Protein AF-R1GHL0-F1 (afdb_monomer)

Sequence (216 aa):
MSAELSDTLNRLRLQDYLPALVENGFDSWDVVCDITEEDLAHLGFKLGHRRILQREIAASRGVLGADSNGPSPHTMTPPENHDSQSPASPRVEERTKRRYRRKPRPDINAPQKPKTAYVNFADNLRTDPAISSLSFVDIAREVGRRWQALPPEQKHTWECQAARDMQEYEAQMDEYKTTENYRRYQNYLKAFRQDQFQGTRSRSTPKSSWWSNFKV

Foldseek 3Di:
DDPVVCVVCVVLVNNVLQVLCVVVPNNDVVSLLVDDLVNCVVSVPDPVSSVSSPVVSVVVCVVVPDDDDDDDDDDDDDDDDDDDDDDDDDDPPDPPDPDDDDDDDDQPLQQDQDDALLVVQLVVVCVDPVLVPDDPVVSVVVSVVCLVVDPPVVSVVSRVVSVVSRVVNVVSNVVVCVDVSVVVVVVSVVVSVVCSVVVVVVVPPDPPDPPPDDDD

Nearest PDB structures (foldseek):
  3h8m-assembly2_B  TM=8.611E-01  e=4.066E-02  Homo sapiens
  7kjc-assembly1_A  TM=8.253E-01  e=6.155E-02  Homo sapiens
  7kja-assembly1_A  TM=8.221E-01  e=6.826E-02  Homo sapiens
  5zrx-assembly2_B  TM=9.072E-01  e=1.271E-01  Mus musculus
  2e8n-assembly1_A  TM=7.496E-01  e=5.549E-02  Homo sapiens

Structure (mmCIF, N/CA/C/O backbone):
data_AF-R1GHL0-F1
#
_entry.id   AF-R1GHL0-F1
#
loop_
_atom_site.group_PDB
_atom_site.id
_atom_site.type_symbol
_atom_site.label_atom_id
_atom_site.label_alt_id
_atom_site.label_comp_id
_atom_site.label_asym_id
_atom_site.label_entity_id
_atom_site.label_seq_id
_atom_site.pdbx_PDB_ins_code
_atom_site.Cartn_x
_atom_site.Cartn_y
_atom_site.Cartn_z
_atom_site.occupancy
_atom_site.B_iso_or_equiv
_atom_site.auth_seq_id
_atom_site.auth_comp_id
_atom_site.auth_asym_id
_atom_site.auth_atom_id
_atom_site.pdbx_PDB_model_num
ATOM 1 N N . MET A 1 1 ? 4.145 31.846 -41.975 1.00 58.22 1 MET A N 1
ATOM 2 C CA . MET A 1 1 ? 3.583 31.794 -40.604 1.00 58.22 1 MET A CA 1
ATOM 3 C C . MET A 1 1 ? 2.123 32.224 -40.624 1.00 58.22 1 MET A C 1
ATOM 5 O O . MET A 1 1 ? 1.843 33.405 -40.809 1.00 58.22 1 MET A O 1
ATOM 9 N N . SER A 1 2 ? 1.196 31.288 -40.432 1.00 72.81 2 SER A N 1
ATOM 10 C CA . SER A 1 2 ? -0.223 31.608 -40.218 1.00 72.81 2 SER A CA 1
ATOM 11 C C . SER A 1 2 ? -0.472 32.152 -38.802 1.00 72.81 2 SER A C 1
ATOM 13 O O . SER A 1 2 ? 0.116 31.662 -37.835 1.00 72.81 2 SER A O 1
ATOM 15 N N . ALA A 1 3 ? -1.364 33.139 -38.665 1.00 80.50 3 ALA A N 1
ATOM 16 C CA . ALA A 1 3 ? -1.828 33.598 -37.351 1.00 80.50 3 ALA A CA 1
ATOM 17 C C . ALA A 1 3 ? -2.571 32.473 -36.604 1.00 80.50 3 ALA A C 1
ATOM 19 O O . ALA A 1 3 ? -2.346 32.259 -35.415 1.00 80.50 3 ALA A O 1
ATOM 20 N N . GLU A 1 4 ? -3.356 31.683 -37.343 1.00 84.19 4 GLU A N 1
ATOM 21 C CA . GLU A 1 4 ? -4.115 30.541 -36.836 1.00 84.19 4 GLU A CA 1
ATOM 22 C C . GLU A 1 4 ? -3.245 29.522 -36.085 1.00 84.19 4 GLU A C 1
ATOM 24 O O . GLU A 1 4 ? -3.595 29.146 -34.970 1.00 84.19 4 GLU A O 1
ATOM 29 N N . LEU A 1 5 ? -2.085 29.125 -36.627 1.00 85.94 5 LEU A N 1
ATOM 30 C CA . LEU A 1 5 ? -1.170 28.195 -35.949 1.00 85.94 5 LEU A CA 1
ATOM 31 C C . LEU A 1 5 ? -0.629 28.760 -34.623 1.00 85.94 5 LEU A C 1
ATOM 33 O O . LEU A 1 5 ? -0.478 28.028 -33.643 1.00 85.94 5 LEU A O 1
ATOM 37 N N . SER A 1 6 ? -0.345 30.063 -34.571 1.00 87.56 6 SER A N 1
ATOM 38 C CA . SER A 1 6 ? 0.070 30.718 -33.327 1.00 87.56 6 SER A CA 1
ATOM 39 C C . SER A 1 6 ? -1.069 30.703 -32.302 1.00 87.56 6 SER A C 1
ATOM 41 O O . SER A 1 6 ? -0.862 30.349 -31.139 1.00 87.56 6 SER A O 1
ATOM 43 N N . ASP A 1 7 ? -2.293 31.012 -32.729 1.00 89.31 7 ASP A N 1
ATOM 44 C CA . ASP A 1 7 ? -3.471 31.057 -31.861 1.00 89.31 7 ASP A CA 1
ATOM 45 C C . ASP A 1 7 ? -3.898 29.665 -31.365 1.00 89.31 7 ASP A C 1
ATOM 47 O O . ASP A 1 7 ? -4.274 29.512 -30.195 1.00 89.31 7 ASP A O 1
ATOM 51 N N . THR A 1 8 ? -3.794 28.618 -32.196 1.00 88.00 8 THR A N 1
ATOM 52 C CA . THR A 1 8 ? -4.054 27.234 -31.769 1.00 88.00 8 THR A CA 1
ATOM 53 C C . THR A 1 8 ? -3.015 26.762 -30.753 1.00 88.00 8 THR A C 1
ATOM 55 O O . THR A 1 8 ? -3.391 26.262 -29.690 1.00 88.00 8 THR A O 1
ATOM 58 N N . LEU A 1 9 ? -1.719 26.988 -30.984 1.00 89.62 9 LEU A N 1
ATOM 59 C CA . LEU A 1 9 ? -0.676 26.609 -30.025 1.00 89.62 9 LEU A CA 1
ATOM 60 C C . LEU A 1 9 ? -0.773 27.407 -28.715 1.00 89.62 9 LEU A C 1
ATOM 62 O O . LEU A 1 9 ? -0.624 26.821 -27.641 1.00 89.62 9 LEU A O 1
ATOM 66 N N . ASN A 1 10 ? -1.110 28.701 -28.758 1.00 91.31 10 ASN A N 1
ATOM 67 C CA . ASN A 1 10 ? -1.360 29.512 -27.558 1.00 91.31 10 ASN A CA 1
ATOM 68 C C . ASN A 1 10 ? -2.575 29.018 -26.750 1.00 91.31 10 ASN A C 1
ATOM 70 O O . ASN A 1 10 ? -2.518 28.955 -25.512 1.00 91.31 10 ASN A O 1
ATOM 74 N N . ARG A 1 11 ? -3.660 28.611 -27.429 1.00 91.19 11 ARG A N 1
ATOM 75 C CA . ARG A 1 11 ? -4.839 27.969 -26.815 1.00 91.19 11 ARG A CA 1
ATOM 76 C C . ARG A 1 11 ? -4.471 26.652 -26.128 1.00 91.19 11 ARG A C 1
ATOM 78 O O . ARG A 1 11 ? -4.931 26.396 -25.016 1.00 91.19 11 ARG A O 1
ATOM 85 N N . LEU A 1 12 ? -3.604 25.853 -26.750 1.00 90.25 12 LEU A N 1
ATOM 86 C CA . LEU A 1 12 ? -3.127 24.569 -26.222 1.00 90.25 12 LEU A CA 1
ATOM 87 C C . LEU A 1 12 ? -1.991 24.683 -25.188 1.00 90.25 12 LEU A C 1
ATOM 89 O O . LEU A 1 12 ? -1.639 23.668 -24.586 1.00 90.25 12 LEU A O 1
ATOM 93 N N . ARG A 1 13 ? -1.442 25.887 -24.956 1.00 91.94 13 ARG A N 1
ATOM 94 C CA . ARG A 1 13 ? -0.238 26.144 -24.132 1.00 91.94 13 ARG A CA 1
ATOM 95 C C . ARG A 1 13 ? 1.016 25.422 -24.648 1.00 91.94 13 ARG A C 1
ATOM 97 O O . ARG A 1 13 ? 1.790 24.868 -23.871 1.00 91.94 13 ARG A O 1
ATOM 104 N N . LEU A 1 14 ? 1.188 25.417 -25.969 1.00 91.88 14 LEU A N 1
ATOM 105 C CA . LEU A 1 14 ? 2.292 24.792 -26.707 1.00 91.88 14 LEU A CA 1
ATOM 106 C C . LEU A 1 14 ? 3.106 25.804 -27.537 1.00 91.88 14 LEU A C 1
ATOM 108 O O . LEU A 1 14 ? 3.862 25.402 -28.419 1.00 91.88 14 LEU A O 1
ATOM 112 N N . GLN A 1 15 ? 2.969 27.105 -27.263 1.00 91.25 15 GLN A N 1
ATOM 113 C CA . GLN A 1 15 ? 3.610 28.184 -28.027 1.00 91.25 15 GLN A CA 1
ATOM 114 C C . GLN A 1 15 ? 5.146 28.084 -28.088 1.00 91.25 15 GLN A C 1
ATOM 116 O O . GLN A 1 15 ? 5.742 28.473 -29.087 1.00 91.25 15 GLN A O 1
ATOM 121 N N . ASP A 1 16 ? 5.778 27.481 -27.078 1.00 90.94 16 ASP A N 1
ATOM 122 C CA . ASP A 1 16 ? 7.235 27.288 -27.010 1.00 90.94 16 ASP A CA 1
ATOM 123 C C . ASP A 1 16 ? 7.776 26.382 -28.140 1.00 90.94 16 ASP A C 1
ATOM 125 O O . ASP A 1 16 ? 8.971 26.395 -28.426 1.00 90.94 16 ASP A O 1
ATOM 129 N N . TYR A 1 17 ? 6.905 25.605 -28.800 1.00 91.19 17 TYR A N 1
ATOM 130 C CA . TYR A 1 17 ? 7.250 24.749 -29.941 1.00 91.19 17 TYR A CA 1
ATOM 131 C C . TYR A 1 17 ? 7.035 25.411 -31.311 1.00 91.19 17 TYR A C 1
ATOM 133 O O . TYR A 1 17 ? 7.422 24.829 -32.325 1.00 91.19 17 TYR A O 1
ATOM 141 N N . LEU A 1 18 ? 6.445 26.613 -31.370 1.00 88.56 18 LEU A N 1
ATOM 142 C CA . LEU A 1 18 ? 6.221 27.337 -32.627 1.00 88.56 18 LEU A CA 1
ATOM 143 C C . LEU A 1 18 ? 7.522 27.554 -33.435 1.00 88.56 18 LEU A C 1
ATOM 145 O O . LEU A 1 18 ? 7.481 27.313 -34.641 1.00 88.56 18 LEU A O 1
ATOM 149 N N . PRO A 1 19 ? 8.679 27.922 -32.835 1.00 88.81 19 PRO A N 1
ATOM 150 C CA . PRO A 1 19 ? 9.923 28.073 -33.593 1.00 88.81 19 PRO A CA 1
ATOM 151 C C . PRO A 1 19 ? 10.381 26.759 -34.236 1.00 88.81 19 PRO A C 1
ATOM 153 O O . PRO A 1 19 ? 10.690 26.742 -35.421 1.00 88.81 19 PRO A O 1
ATOM 156 N N . ALA A 1 20 ? 10.339 25.653 -33.484 1.00 89.81 20 ALA A N 1
ATOM 157 C CA . ALA A 1 20 ? 10.754 24.334 -33.964 1.00 89.81 20 ALA A CA 1
ATOM 158 C C . ALA A 1 20 ? 9.857 23.809 -35.098 1.00 89.81 20 ALA A C 1
ATOM 160 O O . ALA A 1 20 ? 10.350 23.172 -36.027 1.00 89.81 20 ALA A O 1
ATOM 161 N N . LEU A 1 21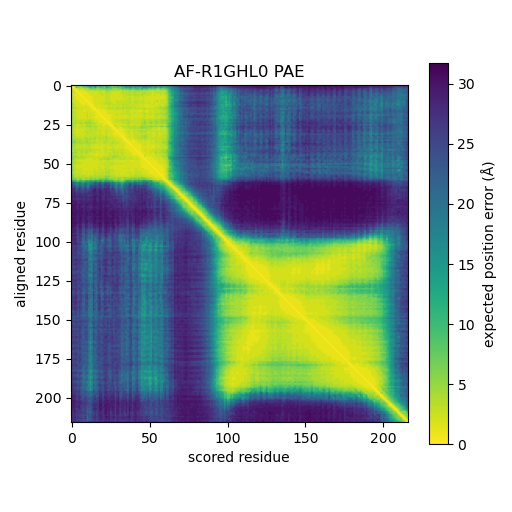 ? 8.550 24.097 -35.051 1.00 88.56 21 LEU A N 1
ATOM 162 C CA . LEU A 1 21 ? 7.626 23.786 -36.144 1.00 88.56 21 LEU A CA 1
ATOM 163 C C . LEU A 1 21 ? 7.970 24.583 -37.410 1.00 88.56 21 LEU A C 1
ATOM 165 O O . LEU A 1 21 ? 8.165 23.985 -38.465 1.00 88.56 21 LEU A O 1
ATOM 169 N N . VAL A 1 22 ? 8.113 25.910 -37.307 1.00 88.62 22 VAL A N 1
ATOM 170 C CA . VAL A 1 22 ? 8.392 26.768 -38.473 1.00 88.62 22 VAL A CA 1
ATOM 171 C C . VAL A 1 22 ? 9.766 26.476 -39.087 1.00 88.62 22 VAL A C 1
ATOM 173 O O . VAL A 1 22 ? 9.880 26.423 -40.308 1.00 88.62 22 VAL A O 1
ATOM 176 N N . GLU A 1 23 ? 10.794 26.233 -38.269 1.00 87.62 23 GLU A N 1
ATOM 177 C CA . GLU A 1 23 ? 12.145 25.868 -38.729 1.00 87.62 23 GLU A CA 1
ATOM 178 C C . GLU A 1 23 ? 12.159 24.553 -39.530 1.00 87.62 23 GLU A C 1
ATOM 180 O O . GLU A 1 23 ? 12.964 24.394 -40.443 1.00 87.62 23 GLU A O 1
ATOM 185 N N . ASN A 1 24 ? 11.216 23.647 -39.252 1.00 87.81 24 ASN A N 1
ATOM 186 C CA . ASN A 1 24 ? 11.042 22.380 -39.967 1.00 87.81 24 ASN A CA 1
ATOM 187 C C . ASN A 1 24 ? 9.927 22.435 -41.036 1.00 87.81 24 ASN A C 1
ATOM 189 O O . ASN A 1 24 ? 9.467 21.395 -41.499 1.00 87.81 24 ASN A O 1
ATOM 193 N N . GLY A 1 25 ? 9.488 23.633 -41.445 1.00 84.44 25 GLY A N 1
ATOM 194 C CA . GLY A 1 25 ? 8.531 23.833 -42.543 1.00 84.44 25 GLY A CA 1
ATOM 195 C C . GLY A 1 25 ? 7.046 23.728 -42.171 1.00 84.44 25 GLY A C 1
ATOM 196 O O . GLY A 1 25 ? 6.189 23.889 -43.036 1.00 84.44 25 GLY A O 1
ATOM 197 N N . PHE A 1 26 ? 6.712 23.520 -40.897 1.00 87.62 26 PHE A N 1
ATOM 198 C CA . PHE A 1 26 ? 5.335 23.455 -40.399 1.00 87.62 26 PHE A CA 1
ATOM 199 C C . PHE A 1 26 ? 4.833 24.853 -39.994 1.00 87.62 26 PHE A C 1
ATOM 201 O O . PHE A 1 26 ? 4.667 25.156 -38.813 1.00 87.62 26 PHE A O 1
ATOM 208 N N . ASP A 1 27 ? 4.635 25.744 -40.970 1.00 86.81 27 ASP A N 1
ATOM 209 C CA . ASP A 1 27 ? 4.346 27.169 -40.728 1.00 86.81 27 ASP A CA 1
ATOM 210 C C . ASP A 1 27 ? 2.850 27.565 -40.794 1.00 86.81 27 ASP A C 1
ATOM 212 O O . ASP A 1 27 ? 2.488 28.724 -40.532 1.00 86.81 27 ASP A O 1
ATOM 216 N N . SER A 1 28 ? 1.985 26.599 -41.108 1.00 89.19 28 SER A N 1
ATOM 217 C CA . SER A 1 28 ? 0.532 26.725 -41.278 1.00 89.19 28 SER A CA 1
ATOM 218 C C . SER A 1 28 ? -0.224 25.610 -40.545 1.00 89.19 28 SER A C 1
ATOM 220 O O . SER A 1 28 ? 0.311 24.523 -40.318 1.00 89.19 28 SER A O 1
ATOM 222 N N . TRP A 1 29 ? -1.468 25.884 -40.133 1.00 86.75 29 TRP A N 1
ATOM 223 C CA . TRP A 1 29 ? -2.275 24.921 -39.373 1.00 86.75 29 TRP A CA 1
ATOM 224 C C . TRP A 1 29 ? -2.661 23.685 -40.201 1.00 86.75 29 TRP A C 1
ATOM 226 O O . TRP A 1 29 ? -2.636 22.578 -39.665 1.00 86.75 29 TRP A O 1
ATOM 236 N N . ASP A 1 30 ? -2.917 23.842 -41.503 1.00 84.88 30 ASP A N 1
ATOM 237 C CA . ASP A 1 30 ? -3.197 22.729 -42.421 1.00 84.88 30 ASP A CA 1
ATOM 238 C C . ASP A 1 30 ? -2.026 21.737 -42.495 1.00 84.88 30 ASP A C 1
ATOM 240 O O . ASP A 1 30 ? -2.203 20.545 -42.253 1.00 84.88 30 ASP A O 1
ATOM 244 N N . VAL A 1 31 ? -0.799 22.231 -42.707 1.00 86.38 31 VAL A N 1
ATOM 245 C CA . VAL A 1 31 ? 0.414 21.390 -42.752 1.00 86.38 31 VAL A CA 1
ATOM 246 C C . VAL A 1 31 ? 0.700 20.749 -41.385 1.00 86.38 31 VAL A C 1
ATOM 248 O O . VAL A 1 31 ? 1.140 19.603 -41.308 1.00 86.38 31 VAL A O 1
ATOM 251 N N . VAL A 1 32 ? 0.384 21.440 -40.283 1.00 87.12 32 VAL A N 1
ATOM 252 C CA . VAL A 1 32 ? 0.445 20.868 -38.925 1.00 87.12 32 VAL A CA 1
ATOM 253 C C . VAL A 1 32 ? -0.631 19.808 -38.681 1.00 87.12 32 VAL A C 1
ATOM 255 O O . VAL A 1 32 ? -0.413 18.930 -37.852 1.00 87.12 32 VAL A O 1
ATOM 258 N N . CYS A 1 33 ? -1.762 19.806 -39.390 1.00 87.81 33 CYS A N 1
ATOM 259 C CA . CYS A 1 33 ? -2.726 18.711 -39.274 1.00 87.81 33 CYS A CA 1
ATOM 260 C C . CYS A 1 33 ? -2.169 17.399 -39.847 1.00 87.81 33 CYS A C 1
ATOM 262 O O . CYS A 1 33 ? -2.449 16.328 -39.299 1.00 87.81 33 CYS A O 1
ATOM 264 N N . ASP A 1 34 ? -1.356 17.469 -40.900 1.00 86.56 34 ASP A N 1
ATOM 265 C CA . ASP A 1 34 ? -0.780 16.303 -41.580 1.00 86.56 34 ASP A CA 1
ATO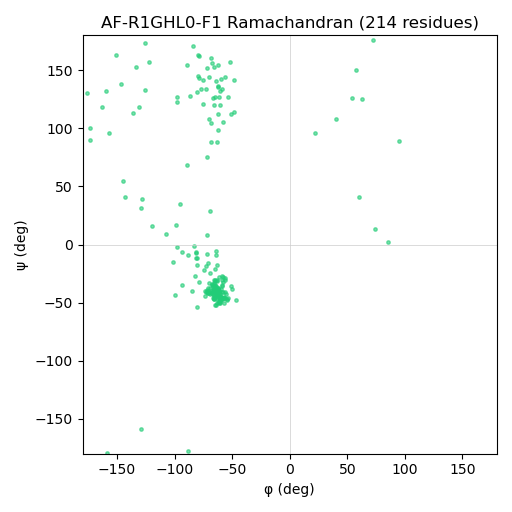M 266 C C . ASP A 1 34 ? 0.467 15.717 -40.890 1.00 86.56 34 ASP A C 1
ATOM 268 O O . ASP A 1 34 ? 0.896 14.617 -41.239 1.00 86.56 34 ASP A O 1
ATOM 272 N N . ILE A 1 35 ? 0.992 16.376 -39.850 1.00 87.94 35 ILE A N 1
ATOM 273 C CA . ILE A 1 35 ? 2.151 15.900 -39.082 1.00 87.94 35 ILE A CA 1
ATOM 274 C C . ILE A 1 35 ? 1.881 14.559 -38.368 1.00 87.94 35 ILE A C 1
ATOM 276 O O . ILE A 1 35 ? 0.840 14.360 -37.728 1.00 87.94 35 ILE A O 1
ATOM 280 N N . THR A 1 36 ? 2.837 13.627 -38.416 1.00 87.75 36 THR A N 1
ATOM 281 C CA . THR A 1 36 ? 2.700 12.332 -37.732 1.00 87.75 36 THR A CA 1
ATOM 282 C C . THR A 1 36 ? 3.116 12.405 -36.253 1.00 87.75 36 THR A C 1
ATOM 284 O O . THR A 1 36 ? 3.677 13.392 -35.768 1.00 87.75 36 THR A O 1
ATOM 287 N N . GLU A 1 37 ? 2.852 11.341 -35.477 1.00 86.62 37 GLU A N 1
ATOM 288 C CA . GLU A 1 37 ? 3.384 11.257 -34.104 1.00 86.62 37 GLU A CA 1
ATOM 289 C C . GLU A 1 37 ? 4.915 11.177 -34.067 1.00 86.62 37 GLU A C 1
ATOM 291 O O . GLU A 1 37 ? 5.529 11.624 -33.094 1.00 86.62 37 GLU A O 1
ATOM 296 N N . GLU A 1 38 ? 5.502 10.583 -35.103 1.00 85.50 38 GLU A N 1
ATOM 297 C CA . GLU A 1 38 ? 6.934 10.360 -35.236 1.00 85.50 38 GLU A CA 1
ATOM 298 C C . GLU A 1 38 ? 7.659 11.671 -35.550 1.00 85.50 38 GLU A C 1
ATOM 300 O O . GLU A 1 38 ? 8.617 12.008 -34.858 1.00 85.50 38 GLU A O 1
ATOM 305 N N . ASP A 1 39 ? 7.133 12.484 -36.466 1.00 89.44 39 ASP A N 1
ATOM 306 C CA . ASP A 1 39 ? 7.664 13.825 -36.750 1.00 89.44 39 ASP A CA 1
ATOM 307 C C . ASP A 1 39 ? 7.628 14.705 -35.494 1.00 89.44 39 ASP A C 1
ATOM 309 O O . ASP A 1 39 ? 8.642 15.265 -35.085 1.00 89.44 39 ASP A O 1
ATOM 313 N N . LEU A 1 40 ? 6.494 14.742 -34.780 1.00 90.69 40 LEU A N 1
ATOM 314 C CA . LEU A 1 40 ? 6.396 15.453 -33.500 1.00 90.69 40 LEU A CA 1
ATOM 315 C C . LEU A 1 40 ? 7.391 14.925 -32.448 1.00 90.69 40 LEU A C 1
ATOM 317 O O . LEU A 1 40 ? 7.818 15.679 -31.571 1.00 90.69 40 LEU A O 1
ATOM 321 N N . ALA A 1 41 ? 7.752 13.639 -32.485 1.00 89.69 41 ALA A N 1
ATOM 322 C CA . ALA A 1 41 ? 8.776 13.087 -31.603 1.00 89.69 41 ALA A CA 1
ATOM 323 C C . ALA A 1 41 ? 10.185 13.566 -31.991 1.00 89.69 41 ALA A C 1
ATOM 325 O O . ALA A 1 41 ? 10.943 13.940 -31.094 1.00 89.69 41 ALA A O 1
ATOM 326 N N . HIS A 1 42 ? 10.499 13.623 -33.289 1.00 89.69 42 HIS A N 1
ATOM 327 C CA . HIS A 1 42 ? 11.749 14.175 -33.818 1.00 89.69 42 HIS A CA 1
ATOM 328 C C . HIS A 1 42 ? 11.893 15.679 -33.530 1.00 89.69 42 HIS A C 1
ATOM 330 O O . HIS A 1 42 ? 12.962 16.117 -33.114 1.00 89.69 42 HIS A O 1
ATOM 336 N N . LEU A 1 43 ? 10.798 16.446 -33.590 1.00 88.50 43 LEU A N 1
ATOM 337 C CA . LEU A 1 43 ? 10.730 17.857 -33.167 1.00 88.50 43 LEU A CA 1
ATOM 338 C C . LEU A 1 43 ? 10.795 18.065 -31.635 1.00 88.50 43 LEU A C 1
ATOM 340 O O . LEU A 1 43 ? 10.558 19.164 -31.135 1.00 88.50 43 LEU A O 1
ATOM 344 N N . GLY A 1 44 ? 11.064 17.017 -30.848 1.00 89.12 44 GLY A N 1
ATOM 345 C CA . GLY A 1 44 ? 11.259 17.121 -29.399 1.00 89.12 44 GLY A CA 1
ATOM 346 C C . GLY A 1 44 ? 9.984 17.354 -28.576 1.00 89.12 44 GLY A C 1
ATOM 347 O O . GLY A 1 44 ? 10.069 17.674 -27.382 1.00 89.12 44 GLY A O 1
ATOM 348 N N . PHE A 1 45 ? 8.782 17.178 -29.142 1.00 92.38 45 PHE A N 1
ATOM 349 C CA . PHE A 1 45 ? 7.553 17.295 -28.356 1.00 92.38 45 PHE A CA 1
ATOM 350 C C . PHE A 1 45 ? 7.471 16.166 -27.327 1.00 92.38 45 PHE A C 1
ATOM 352 O O . PHE A 1 45 ? 7.470 14.974 -27.653 1.00 92.38 45 PHE A O 1
ATOM 359 N N . LYS A 1 46 ? 7.289 16.543 -26.058 1.00 92.50 46 LYS A N 1
ATOM 360 C CA . LYS A 1 46 ? 7.015 15.599 -24.966 1.00 92.50 46 LYS A CA 1
ATOM 361 C C . LYS A 1 46 ? 5.728 14.826 -25.263 1.00 92.50 46 LYS A C 1
ATOM 363 O O . LYS A 1 46 ? 4.751 15.412 -25.725 1.00 92.50 46 LYS A O 1
ATOM 368 N N . LEU A 1 47 ? 5.681 13.535 -24.924 1.00 88.12 47 LEU A N 1
ATOM 369 C CA . LEU A 1 47 ? 4.539 12.650 -25.218 1.00 88.12 47 LEU A CA 1
ATOM 370 C C . LEU A 1 47 ? 3.180 13.238 -24.785 1.00 88.12 47 LEU A C 1
ATOM 372 O O . LEU A 1 47 ? 2.197 13.119 -25.509 1.00 88.12 47 LEU A O 1
ATOM 376 N N . GLY A 1 48 ? 3.119 13.925 -23.638 1.00 89.12 48 GLY A N 1
ATOM 377 C CA . GLY A 1 48 ? 1.904 14.617 -23.191 1.00 89.12 48 GLY A CA 1
ATOM 378 C C . GLY A 1 48 ? 1.456 15.749 -24.126 1.00 89.12 48 GLY A C 1
ATOM 379 O O . GLY A 1 48 ? 0.266 15.872 -24.393 1.00 89.12 48 GLY A O 1
ATOM 380 N N . HIS A 1 49 ? 2.400 16.526 -24.662 1.00 92.88 49 HIS A N 1
ATOM 381 C CA . HIS A 1 49 ? 2.146 17.632 -25.589 1.00 92.88 49 HIS A CA 1
ATOM 382 C C . HIS A 1 49 ? 1.709 17.118 -26.966 1.00 92.88 49 HIS A C 1
ATOM 384 O O . HIS A 1 49 ? 0.715 17.606 -27.501 1.00 92.88 49 HIS A O 1
ATOM 390 N N . ARG A 1 50 ? 2.346 16.049 -27.474 1.00 92.31 50 ARG A N 1
ATOM 391 C CA . ARG A 1 50 ? 1.907 15.357 -28.704 1.00 92.31 50 ARG A CA 1
ATOM 392 C C . ARG A 1 50 ? 0.439 14.942 -28.618 1.00 92.31 50 ARG A C 1
ATOM 394 O O . ARG A 1 50 ? -0.340 15.238 -29.513 1.00 92.31 50 ARG A O 1
ATOM 401 N N . ARG A 1 51 ? 0.025 14.349 -27.492 1.00 91.25 51 ARG A N 1
ATOM 402 C CA . ARG A 1 51 ? -1.367 13.913 -27.252 1.00 91.25 51 ARG A CA 1
ATOM 403 C C . ARG A 1 51 ? -2.370 15.055 -27.038 1.00 91.25 51 ARG A C 1
ATOM 405 O O . ARG A 1 51 ? -3.573 14.797 -27.088 1.00 91.25 51 ARG A O 1
ATOM 412 N N . ILE A 1 52 ? -1.906 16.275 -26.761 1.00 90.94 52 ILE A N 1
ATOM 413 C CA . ILE A 1 52 ? -2.744 17.482 -26.723 1.00 90.94 52 ILE A CA 1
ATOM 414 C C . ILE A 1 52 ? -2.955 17.981 -28.156 1.00 90.94 52 ILE A C 1
ATOM 416 O O . ILE A 1 52 ? -4.099 18.070 -28.591 1.00 90.94 52 ILE A O 1
ATOM 420 N N . LEU A 1 53 ? -1.870 18.191 -28.909 1.00 89.81 53 LEU A N 1
ATOM 421 C CA . LEU A 1 53 ? -1.919 18.669 -30.294 1.00 89.81 53 LEU A CA 1
ATOM 422 C C . LEU A 1 53 ? -2.676 17.704 -31.223 1.00 89.81 53 LEU A C 1
ATOM 424 O O . LEU A 1 53 ? -3.597 18.120 -31.916 1.00 89.81 53 LEU A O 1
ATOM 428 N N . GLN A 1 54 ? -2.395 16.398 -31.149 1.00 89.50 54 GLN A N 1
ATOM 429 C CA . GLN A 1 54 ? -3.121 15.365 -31.905 1.00 89.50 54 GLN A CA 1
ATOM 430 C C . GLN A 1 54 ? -4.629 15.343 -31.618 1.00 89.50 54 GLN A C 1
ATOM 432 O O . GLN A 1 54 ? -5.413 14.994 -32.498 1.00 89.50 54 GLN A O 1
ATOM 437 N N . ARG A 1 55 ? -5.056 15.688 -30.393 1.00 86.75 55 ARG A N 1
ATOM 438 C CA . ARG A 1 55 ? -6.487 15.761 -30.066 1.00 86.75 55 ARG A CA 1
ATOM 439 C C . ARG A 1 55 ? -7.140 16.968 -30.728 1.00 86.75 55 ARG A C 1
ATOM 441 O O . ARG A 1 55 ? -8.264 16.834 -31.193 1.00 86.75 55 ARG A O 1
ATOM 448 N N . GLU A 1 56 ? -6.448 18.102 -30.765 1.00 89.19 56 GLU A N 1
ATOM 449 C CA . GLU A 1 56 ? -6.937 19.300 -31.449 1.00 89.19 56 GLU A CA 1
ATOM 450 C C . GLU A 1 56 ? -7.027 19.060 -32.963 1.00 89.19 56 GLU A C 1
ATOM 452 O O . GLU A 1 56 ? -8.083 19.276 -33.543 1.00 89.19 56 GLU A O 1
ATOM 457 N N . ILE A 1 57 ? -5.985 18.485 -33.576 1.00 88.12 57 ILE A N 1
ATOM 458 C CA . ILE A 1 57 ? -5.970 18.096 -34.998 1.00 88.12 57 ILE A CA 1
ATOM 459 C C . ILE A 1 57 ? -7.138 17.151 -35.328 1.00 88.12 57 ILE A C 1
ATOM 461 O O . ILE A 1 57 ? -7.850 17.352 -36.311 1.00 88.12 57 ILE A O 1
ATOM 465 N N . ALA A 1 58 ? -7.377 16.132 -34.495 1.00 84.62 58 ALA A N 1
ATOM 466 C CA . ALA A 1 58 ? -8.504 15.216 -34.675 1.00 84.62 58 ALA A CA 1
ATOM 467 C C . ALA A 1 58 ? -9.870 15.911 -34.505 1.00 84.62 58 ALA A C 1
ATOM 469 O O . ALA A 1 58 ? -10.817 15.570 -35.211 1.00 84.62 58 ALA A O 1
ATOM 470 N N . ALA A 1 59 ? -9.977 16.893 -33.604 1.00 83.94 59 ALA A N 1
ATOM 471 C CA . ALA A 1 59 ? -11.189 17.688 -33.427 1.00 83.94 59 ALA A CA 1
ATOM 472 C C . ALA A 1 59 ? -11.456 18.612 -34.629 1.00 83.94 59 ALA A C 1
ATOM 474 O O . ALA A 1 59 ? -12.596 18.687 -35.078 1.00 83.94 59 ALA A O 1
ATOM 475 N N . SER A 1 60 ? -10.422 19.249 -35.191 1.00 78.31 60 SER A N 1
ATOM 476 C CA . SER A 1 60 ? -10.522 20.073 -36.404 1.00 78.31 60 SER A CA 1
ATOM 477 C C . SER A 1 60 ? -10.899 19.243 -37.636 1.00 78.31 60 SER A C 1
ATOM 479 O O . SER A 1 60 ? -11.830 19.599 -38.355 1.00 78.31 60 SER A O 1
ATOM 481 N N . ARG A 1 61 ? -10.253 18.086 -37.845 1.00 78.19 61 ARG A N 1
ATOM 482 C CA . ARG A 1 61 ? -10.585 17.158 -38.945 1.00 78.19 61 ARG A CA 1
ATOM 483 C C . ARG A 1 61 ? -11.997 16.574 -38.835 1.00 78.19 61 ARG A C 1
ATOM 485 O O . ARG A 1 61 ? -12.642 16.345 -39.852 1.00 78.19 61 ARG A O 1
ATOM 492 N N . GLY A 1 62 ? -12.508 16.390 -37.616 1.00 59.16 62 GLY A N 1
ATOM 493 C CA . GLY A 1 62 ? -13.868 15.903 -37.358 1.00 59.16 62 GLY A CA 1
ATOM 494 C C . GLY A 1 62 ? -15.005 16.822 -37.832 1.00 59.16 62 GLY A C 1
ATOM 495 O O . GLY A 1 62 ? -16.163 16.424 -37.738 1.00 59.16 62 GLY A O 1
ATOM 496 N N . VAL A 1 63 ? -14.700 18.026 -38.333 1.00 52.34 63 VAL A N 1
ATOM 497 C CA . VAL A 1 63 ? -15.684 19.000 -38.843 1.00 52.34 63 VAL A CA 1
ATOM 498 C C . VAL A 1 63 ? -15.756 19.019 -40.383 1.00 52.34 63 VAL A C 1
ATOM 500 O O . VAL A 1 63 ? -16.738 19.509 -40.929 1.00 52.34 63 VAL A O 1
ATOM 503 N N . LEU A 1 64 ? -14.774 18.445 -41.094 1.00 43.84 64 LEU A N 1
ATOM 504 C CA . LEU A 1 64 ? -14.656 18.491 -42.566 1.00 43.84 64 LEU A CA 1
ATOM 505 C C . LEU A 1 64 ? -14.473 17.090 -43.191 1.00 43.84 64 LEU A C 1
ATOM 507 O O . LEU A 1 64 ? -13.667 16.898 -44.096 1.00 43.84 64 LEU A O 1
ATOM 511 N N . GLY A 1 65 ? -15.188 16.090 -42.663 1.00 41.00 65 GLY A N 1
ATOM 512 C CA . GLY A 1 65 ? -14.951 14.665 -42.942 1.00 41.00 65 GLY A CA 1
ATOM 513 C C . GLY A 1 65 ? -16.178 13.853 -43.367 1.00 41.00 65 GLY A C 1
ATOM 514 O O . GLY A 1 65 ? -16.252 12.669 -43.043 1.00 41.00 65 GLY A O 1
ATOM 515 N N . ALA A 1 66 ? -17.140 14.466 -44.058 1.00 42.75 66 ALA A N 1
ATOM 516 C CA . ALA A 1 66 ? -18.209 13.760 -44.762 1.00 42.75 66 ALA A CA 1
ATOM 517 C C . ALA A 1 66 ? -18.229 14.217 -46.230 1.00 42.75 66 ALA A C 1
ATOM 519 O O . ALA A 1 66 ? -18.181 15.416 -46.482 1.00 42.75 66 ALA A O 1
ATOM 520 N N . ASP A 1 67 ? -18.313 13.241 -47.140 1.00 39.31 67 ASP A N 1
ATOM 521 C CA . ASP A 1 67 ? -18.443 13.337 -48.609 1.00 39.31 67 ASP A CA 1
ATOM 522 C C . ASP A 1 67 ? -17.155 13.263 -49.457 1.00 39.31 67 ASP A C 1
ATOM 524 O O . ASP A 1 67 ? -16.580 14.257 -49.888 1.00 39.31 67 ASP A O 1
ATOM 528 N N . SER A 1 68 ? -16.775 12.035 -49.830 1.00 34.94 68 SER A N 1
ATOM 529 C CA . SER A 1 68 ? -16.302 11.711 -51.191 1.00 34.94 68 SER A CA 1
ATOM 530 C C . SER A 1 68 ? -16.427 10.202 -51.449 1.00 34.94 68 SER A C 1
ATOM 532 O O . SER A 1 68 ? -16.081 9.383 -50.600 1.00 34.94 68 SER A O 1
ATOM 534 N N . ASN A 1 69 ? -16.993 9.824 -52.599 1.00 36.12 69 ASN A N 1
ATOM 535 C CA . ASN A 1 69 ? -17.446 8.458 -52.884 1.00 36.12 69 ASN A CA 1
ATOM 536 C C . ASN A 1 69 ? -16.918 7.966 -54.248 1.00 36.12 69 ASN A C 1
ATOM 538 O O . ASN A 1 69 ? -17.300 8.518 -55.277 1.00 36.12 69 ASN A O 1
ATOM 542 N N . GLY A 1 70 ? -16.110 6.897 -54.252 1.00 36.50 70 GLY A N 1
ATOM 543 C CA . GLY A 1 70 ? -15.734 6.112 -55.446 1.00 36.50 70 GLY A CA 1
ATOM 544 C C . GLY A 1 70 ? -14.762 6.763 -56.456 1.00 36.50 70 GLY A C 1
ATOM 545 O O . GLY A 1 70 ? -14.405 7.928 -56.289 1.00 36.50 70 GLY A O 1
ATOM 546 N N . PRO A 1 71 ? -14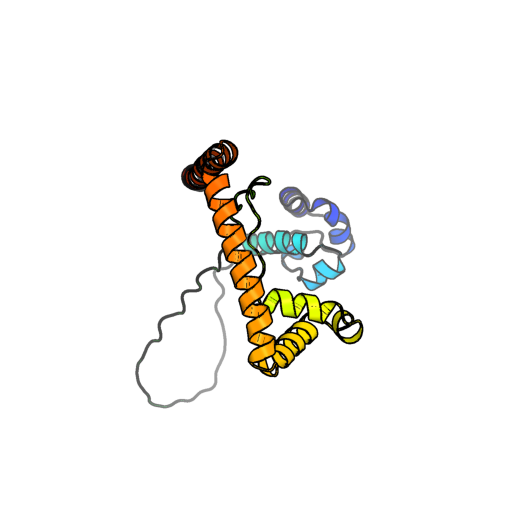.330 6.036 -57.517 1.00 40.06 71 PRO A N 1
ATOM 547 C CA . PRO A 1 71 ? -14.858 4.748 -57.989 1.00 40.06 71 PRO A CA 1
ATOM 548 C C . PRO A 1 71 ? -13.824 3.601 -58.129 1.00 40.06 71 PRO A C 1
ATOM 550 O O . PRO A 1 71 ? -12.615 3.778 -58.031 1.00 40.06 71 PRO A O 1
ATOM 553 N N . SER A 1 72 ? -14.337 2.406 -58.433 1.00 37.12 72 SER A N 1
ATOM 554 C CA . SER A 1 72 ? -13.595 1.187 -58.795 1.00 37.12 72 SER A CA 1
ATOM 555 C C . SER A 1 72 ? -14.060 0.698 -60.180 1.00 37.12 72 SER A C 1
ATOM 557 O O . SER A 1 72 ? -15.190 1.022 -60.553 1.00 37.12 72 SER A O 1
ATOM 559 N N . PRO A 1 73 ? -13.264 -0.091 -60.933 1.00 44.84 73 PRO A N 1
ATOM 560 C CA . PRO A 1 73 ? -13.871 -1.013 -61.901 1.00 44.84 73 PRO A CA 1
ATOM 561 C C . PRO A 1 73 ? -13.272 -2.443 -61.945 1.00 44.84 73 PRO A C 1
ATOM 563 O O . PRO A 1 73 ? -12.174 -2.665 -62.440 1.00 4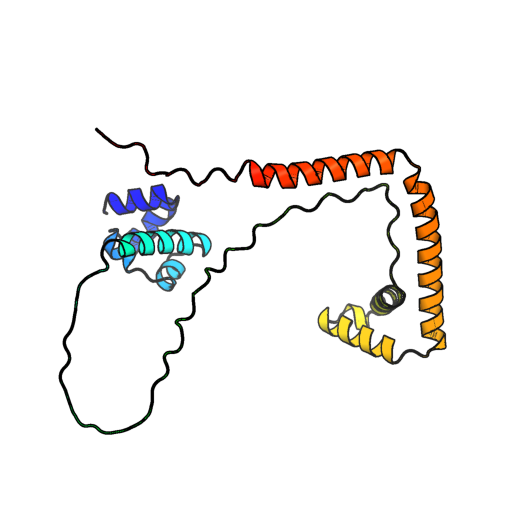4.84 73 PRO A O 1
ATOM 566 N N . HIS A 1 74 ? -14.115 -3.399 -61.532 1.00 31.59 74 HIS 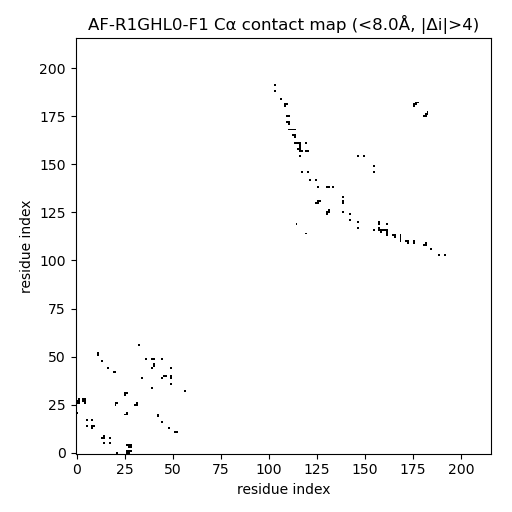A N 1
ATOM 567 C CA . HIS A 1 74 ? -14.449 -4.689 -62.181 1.00 31.59 74 HIS A CA 1
ATOM 568 C C . HIS A 1 74 ? -13.423 -5.820 -62.433 1.00 31.59 74 HIS A C 1
ATOM 570 O O . HIS A 1 74 ? -12.497 -5.685 -63.225 1.00 31.59 74 HIS A O 1
ATOM 576 N N . THR A 1 75 ? -13.768 -7.022 -61.928 1.00 27.75 75 THR A N 1
ATOM 577 C CA . THR A 1 75 ? -14.042 -8.303 -62.659 1.00 27.75 75 THR A CA 1
ATOM 578 C C . THR A 1 75 ? -14.552 -9.328 -61.608 1.00 27.75 75 THR A C 1
ATOM 580 O O . THR A 1 75 ? -13.812 -9.640 -60.687 1.00 27.75 75 THR A O 1
ATOM 583 N N . MET A 1 76 ? -15.865 -9.602 -61.465 1.00 33.12 76 MET A N 1
ATOM 584 C CA . MET A 1 76 ? -16.652 -10.720 -62.066 1.00 33.12 76 MET A CA 1
ATOM 585 C C . MET A 1 76 ? -16.045 -12.125 -61.784 1.00 33.12 76 MET A C 1
ATOM 587 O O . MET A 1 76 ? -14.873 -12.310 -62.072 1.00 33.12 76 MET A O 1
ATOM 591 N N . THR A 1 77 ? -16.713 -13.159 -61.233 1.00 31.42 77 THR A N 1
ATOM 592 C CA . THR A 1 77 ? -18.146 -13.576 -61.211 1.00 31.42 77 THR A CA 1
ATOM 593 C C . THR A 1 77 ? -18.562 -14.380 -59.937 1.00 31.42 77 THR A C 1
ATOM 595 O O . THR A 1 77 ? -17.688 -14.921 -59.265 1.00 31.42 77 THR A O 1
ATOM 598 N N . PRO A 1 78 ? -19.877 -14.521 -59.627 1.00 41.75 78 PRO A N 1
ATOM 599 C CA . PRO A 1 78 ? -20.461 -15.409 -58.584 1.00 41.75 78 PRO A CA 1
ATOM 600 C C . PRO A 1 78 ? -20.762 -16.838 -59.133 1.00 41.75 78 PRO A C 1
ATOM 602 O O . PRO A 1 78 ? -20.486 -17.038 -60.322 1.00 41.75 78 PRO A O 1
ATOM 605 N N . PRO A 1 79 ? -21.342 -17.820 -58.382 1.00 49.34 79 PRO A N 1
ATOM 606 C CA . PRO A 1 79 ? -22.043 -17.776 -57.072 1.00 49.34 79 PRO A CA 1
ATOM 607 C C . PRO A 1 79 ? -21.498 -18.829 -56.044 1.00 49.34 79 PRO A C 1
ATOM 609 O O . PRO A 1 79 ? -20.343 -19.211 -56.183 1.00 49.34 79 PRO A O 1
ATOM 612 N N . GLU A 1 80 ? -22.146 -19.316 -54.962 1.00 29.58 80 GLU A N 1
ATOM 613 C CA . GLU A 1 80 ? -23.527 -19.231 -54.414 1.00 29.58 80 GLU A CA 1
ATOM 614 C C . GLU A 1 80 ? -23.580 -19.550 -52.883 1.00 29.58 80 GLU A C 1
ATOM 616 O O . GLU A 1 80 ? -22.554 -19.853 -52.285 1.00 29.58 80 GLU A O 1
ATOM 621 N N . ASN A 1 81 ? -24.782 -19.513 -52.279 1.00 35.66 81 ASN A N 1
ATOM 622 C CA . ASN A 1 81 ? -25.246 -20.139 -51.015 1.00 35.66 81 ASN A CA 1
ATOM 623 C C . ASN A 1 81 ? -24.326 -20.168 -49.767 1.00 35.66 81 ASN A C 1
ATOM 625 O O . ASN A 1 81 ? -23.493 -21.058 -49.628 1.00 35.66 81 ASN A O 1
ATOM 629 N N . HIS A 1 82 ? -24.649 -19.361 -48.741 1.00 37.81 82 HIS A N 1
ATOM 630 C CA . HIS A 1 82 ? -25.412 -19.866 -47.576 1.00 37.81 82 HIS A CA 1
ATOM 631 C C . HIS A 1 82 ? -25.785 -18.783 -46.537 1.00 37.81 82 HIS A C 1
ATOM 633 O O . HIS A 1 82 ? -24.924 -18.081 -46.025 1.00 37.81 82 HIS A O 1
ATOM 639 N N . ASP A 1 83 ? -27.077 -18.786 -46.190 1.00 33.03 83 ASP A N 1
ATOM 640 C CA . ASP A 1 83 ? -27.716 -18.502 -44.889 1.00 33.03 83 ASP A CA 1
ATOM 641 C C . ASP A 1 83 ? -27.522 -17.158 -44.135 1.00 33.03 83 ASP A C 1
ATOM 643 O O . ASP A 1 83 ? -26.519 -16.455 -44.207 1.00 33.03 83 ASP A O 1
ATOM 647 N N . SER A 1 84 ? -28.565 -16.794 -43.383 1.00 40.91 84 SER A N 1
ATOM 648 C CA . SER A 1 84 ? -28.722 -15.519 -42.683 1.00 40.91 84 SER A CA 1
ATOM 649 C C . SER A 1 84 ? -28.334 -15.597 -41.208 1.00 40.91 84 SER A C 1
ATOM 651 O O . SER A 1 84 ? -28.941 -16.349 -40.445 1.00 40.91 84 SER A O 1
ATOM 653 N N . GLN A 1 85 ? -27.446 -14.703 -40.757 1.00 35.16 85 GLN A N 1
ATOM 654 C CA . GLN A 1 85 ? -27.443 -14.214 -39.371 1.00 35.16 85 GLN A CA 1
ATOM 655 C C . GLN A 1 85 ? -26.616 -12.931 -39.218 1.00 35.16 85 GLN A C 1
ATOM 657 O O . GLN A 1 85 ? -25.407 -12.925 -39.429 1.00 35.16 85 GLN A O 1
ATOM 662 N N . SER A 1 86 ? -27.267 -11.842 -38.799 1.00 38.12 86 SER A N 1
ATOM 663 C CA . SER A 1 86 ? -26.593 -10.597 -38.414 1.00 38.12 86 SER A CA 1
ATOM 664 C C . SER A 1 86 ? -25.928 -10.737 -37.038 1.00 38.12 86 SER A C 1
ATOM 666 O O . SER A 1 86 ? -26.647 -10.921 -36.052 1.00 38.12 86 SER A O 1
ATOM 668 N N . PRO A 1 87 ? -24.602 -10.560 -36.903 1.00 38.84 87 PRO A N 1
ATOM 669 C CA . PRO A 1 87 ? -23.986 -10.325 -35.606 1.00 38.84 87 PRO A CA 1
ATOM 670 C C . PRO A 1 87 ? -24.142 -8.846 -35.221 1.00 38.84 87 PRO A C 1
ATOM 672 O O . PRO A 1 87 ? -23.863 -7.943 -36.011 1.00 38.84 87 PRO A O 1
ATOM 675 N N . ALA A 1 88 ? -24.592 -8.585 -33.993 1.00 38.88 88 ALA A N 1
ATOM 676 C CA . ALA A 1 88 ? -24.727 -7.225 -33.481 1.00 38.88 88 ALA A CA 1
ATOM 677 C C . ALA A 1 88 ? -23.363 -6.511 -33.415 1.00 38.88 88 ALA A C 1
ATOM 679 O O . ALA A 1 88 ? -22.376 -7.074 -32.939 1.00 38.88 88 ALA A O 1
ATOM 680 N N . SER A 1 89 ? -23.324 -5.252 -33.862 1.00 39.25 89 SER A N 1
ATOM 681 C CA . SER A 1 89 ? -22.105 -4.436 -33.860 1.00 39.25 89 SER A CA 1
ATOM 682 C C . SER A 1 89 ? -21.556 -4.254 -32.433 1.00 39.25 89 SER A C 1
ATOM 684 O O . SER A 1 89 ? -22.326 -3.907 -31.527 1.00 39.25 89 SER A O 1
ATOM 686 N N . PRO A 1 90 ? -20.246 -4.465 -32.190 1.00 41.88 90 PRO A N 1
ATOM 687 C CA . PRO A 1 90 ? -19.669 -4.329 -30.862 1.00 41.88 90 PRO A CA 1
ATOM 688 C C . PRO A 1 90 ? -19.652 -2.856 -30.451 1.00 41.88 90 PRO A C 1
ATOM 690 O O . PRO A 1 90 ? -18.855 -2.054 -30.939 1.00 41.88 90 PRO A O 1
ATOM 693 N N . ARG A 1 91 ? -20.527 -2.501 -29.506 1.00 44.59 91 ARG A N 1
ATOM 694 C CA . ARG A 1 91 ? -20.549 -1.184 -28.866 1.00 44.59 91 ARG A CA 1
ATOM 695 C C . ARG A 1 91 ? -19.187 -0.920 -28.220 1.00 44.59 91 ARG A C 1
ATOM 697 O O . ARG A 1 91 ? -18.878 -1.483 -27.171 1.00 44.59 91 ARG A O 1
ATOM 704 N N . VAL A 1 92 ? -18.387 -0.050 -28.836 1.00 47.41 92 VAL A N 1
ATOM 705 C CA . VAL A 1 92 ? -17.102 0.401 -28.291 1.00 47.41 92 VAL A CA 1
ATOM 706 C C . VAL A 1 92 ? -17.380 1.252 -27.053 1.00 47.41 92 VAL A C 1
ATOM 708 O O . VAL A 1 92 ? -17.547 2.467 -27.136 1.00 47.41 92 VAL A O 1
ATOM 711 N N . GLU A 1 93 ? -17.477 0.611 -25.888 1.00 48.38 93 GLU A N 1
ATOM 712 C CA . GLU A 1 93 ? -17.574 1.332 -24.624 1.00 48.38 93 GLU A CA 1
ATOM 713 C C . GLU A 1 93 ? -16.246 2.039 -24.355 1.00 48.38 93 GLU A C 1
ATOM 715 O O . GLU A 1 93 ? -15.240 1.423 -23.992 1.00 48.38 93 GLU A O 1
ATOM 720 N N . GLU A 1 94 ? -16.251 3.356 -24.564 1.00 55.31 94 GLU A N 1
ATOM 721 C CA . GLU A 1 94 ? -15.118 4.231 -24.301 1.00 55.31 94 GLU A CA 1
ATOM 722 C C . GLU A 1 94 ? -14.604 3.977 -22.878 1.00 55.31 94 GLU A C 1
ATOM 724 O O . GLU A 1 94 ? -15.279 4.259 -21.883 1.00 55.31 94 GLU A O 1
ATOM 729 N N . ARG A 1 95 ? -13.393 3.412 -22.772 1.00 54.19 95 ARG A N 1
ATOM 730 C CA . ARG A 1 95 ? -12.780 3.008 -21.500 1.00 54.19 95 ARG A CA 1
ATOM 731 C C . ARG A 1 95 ? -12.360 4.239 -20.700 1.00 54.19 95 ARG A C 1
ATOM 733 O O . ARG A 1 95 ? -11.176 4.577 -20.611 1.00 54.19 95 ARG A O 1
ATOM 740 N N . THR A 1 96 ? -13.345 4.907 -20.102 1.00 59.22 96 THR A N 1
ATOM 741 C CA . THR A 1 96 ? -13.149 6.105 -19.290 1.00 59.22 96 THR A CA 1
ATOM 742 C C . THR A 1 96 ? -12.113 5.824 -18.202 1.00 59.22 96 THR A C 1
ATOM 744 O O . THR A 1 96 ? -12.172 4.834 -17.463 1.00 59.22 96 THR A O 1
ATOM 747 N N . LYS A 1 97 ? -11.087 6.678 -18.131 1.00 60.66 97 LYS A N 1
ATOM 748 C CA . LYS A 1 97 ? -9.975 6.496 -17.190 1.00 60.66 97 LYS A CA 1
ATOM 749 C C . LYS A 1 97 ? -10.525 6.562 -15.764 1.00 60.66 97 LYS A C 1
ATOM 751 O O . LYS A 1 97 ? -10.962 7.625 -15.324 1.00 60.66 97 LYS A O 1
ATOM 756 N N . ARG A 1 98 ? -10.499 5.426 -15.050 1.00 70.75 98 ARG A N 1
ATOM 757 C CA . ARG A 1 98 ? -11.011 5.293 -13.674 1.00 70.75 98 ARG A CA 1
ATOM 758 C C . ARG A 1 98 ? -10.476 6.432 -12.803 1.00 70.75 98 ARG A C 1
ATOM 760 O O . ARG A 1 98 ? -9.274 6.524 -12.557 1.00 70.75 98 ARG A O 1
ATOM 767 N N . ARG A 1 99 ? -11.374 7.303 -12.336 1.00 69.75 99 ARG A N 1
ATOM 768 C CA . ARG A 1 99 ? -11.010 8.477 -11.536 1.00 69.75 99 ARG A CA 1
ATOM 769 C C . ARG A 1 99 ? -10.417 8.040 -10.198 1.00 69.75 99 ARG A C 1
ATOM 771 O O . ARG A 1 99 ? -11.050 7.294 -9.453 1.00 69.75 99 ARG A O 1
ATOM 778 N N . TYR A 1 100 ? -9.226 8.541 -9.873 1.00 75.56 100 TYR A N 1
ATOM 779 C CA . TYR A 1 100 ? -8.567 8.240 -8.605 1.00 75.56 100 TYR A CA 1
ATOM 780 C C . TYR A 1 100 ? -9.417 8.713 -7.417 1.00 75.56 100 TYR A C 1
ATOM 782 O O . TYR A 1 100 ? -9.714 9.903 -7.277 1.00 75.56 100 TYR A O 1
ATOM 790 N N . ARG A 1 101 ? -9.802 7.772 -6.548 1.00 81.88 101 ARG A N 1
ATOM 791 C CA . ARG A 1 101 ? -10.498 8.050 -5.289 1.00 81.88 101 ARG A CA 1
ATOM 792 C C . ARG A 1 101 ? -9.476 8.059 -4.157 1.00 81.88 101 ARG A C 1
ATOM 794 O O . ARG A 1 101 ? -8.774 7.072 -3.949 1.00 81.88 101 ARG A O 1
ATOM 801 N N . ARG A 1 102 ? -9.392 9.170 -3.421 1.00 86.25 102 ARG A N 1
ATOM 802 C CA . ARG A 1 102 ? -8.494 9.283 -2.261 1.00 86.25 102 ARG A CA 1
ATOM 803 C C . ARG A 1 102 ? -8.931 8.282 -1.184 1.00 86.25 102 ARG A C 1
ATOM 805 O O . ARG A 1 102 ? -10.127 8.106 -0.957 1.00 86.25 102 ARG A O 1
ATOM 812 N N . LYS A 1 103 ? -7.964 7.647 -0.521 1.00 90.12 103 LYS A N 1
ATOM 813 C CA . LYS A 1 103 ? -8.181 6.811 0.670 1.00 90.12 103 LYS A CA 1
ATOM 814 C C . LYS A 1 103 ? -8.101 7.675 1.944 1.00 90.12 103 LYS A C 1
ATOM 816 O O . LYS A 1 103 ? -7.443 8.720 1.891 1.00 90.12 103 LYS A O 1
ATOM 821 N N . PRO A 1 104 ? -8.756 7.284 3.054 1.00 92.88 104 PRO A N 1
ATOM 822 C CA . PRO A 1 104 ? -8.544 7.938 4.344 1.00 92.88 104 PRO A CA 1
ATOM 823 C C . PRO A 1 104 ? -7.089 7.758 4.797 1.00 92.88 104 PRO A C 1
ATOM 825 O O . PRO A 1 104 ? -6.419 6.805 4.391 1.00 92.88 104 PRO A O 1
ATOM 828 N N . ARG A 1 105 ? -6.600 8.677 5.633 1.00 92.50 105 ARG A N 1
ATOM 829 C CA . ARG A 1 105 ? -5.311 8.522 6.321 1.00 92.50 105 ARG A CA 1
ATOM 830 C C . ARG A 1 105 ? -5.433 7.425 7.391 1.00 92.50 105 ARG A C 1
ATOM 832 O O . ARG A 1 105 ? -6.506 7.339 7.983 1.00 92.50 105 ARG A O 1
ATOM 839 N N . PRO A 1 106 ? -4.391 6.610 7.638 1.00 92.50 106 PRO A N 1
ATOM 840 C CA . PRO A 1 106 ? -4.360 5.713 8.793 1.00 92.50 106 PRO A CA 1
ATOM 841 C C . PRO A 1 106 ? -4.278 6.518 10.099 1.00 92.50 106 PRO A C 1
ATOM 843 O O . PRO A 1 106 ? -3.793 7.652 10.088 1.00 92.50 106 PRO A O 1
ATOM 846 N N . ASP A 1 107 ? -4.720 5.930 11.213 1.00 93.12 107 ASP A N 1
ATOM 847 C CA . ASP A 1 107 ? -4.393 6.456 12.543 1.00 93.12 107 ASP A CA 1
ATOM 848 C C . ASP A 1 107 ? -2.971 6.029 12.930 1.00 93.12 107 ASP A C 1
ATOM 850 O O . ASP A 1 107 ? -2.542 4.919 12.620 1.00 93.12 107 ASP A O 1
ATOM 854 N N . ILE A 1 108 ? -2.264 6.924 13.611 1.00 93.62 108 ILE A N 1
ATOM 855 C CA . ILE A 1 108 ? -0.937 6.708 14.195 1.00 93.62 108 ILE A CA 1
ATOM 856 C C . ILE A 1 108 ? -1.064 5.996 15.555 1.00 93.62 108 ILE A C 1
ATOM 858 O O . ILE A 1 108 ? -0.158 5.275 15.953 1.00 93.62 108 ILE A O 1
ATOM 862 N N . ASN A 1 109 ? -2.193 6.172 16.250 1.00 91.94 109 ASN A N 1
ATOM 863 C CA . ASN A 1 109 ? -2.446 5.624 17.588 1.00 91.94 109 ASN A CA 1
ATOM 864 C C . ASN A 1 109 ? -3.055 4.213 17.571 1.00 91.94 109 ASN A C 1
ATOM 866 O O . ASN A 1 109 ? -3.218 3.612 18.629 1.00 91.94 109 ASN A O 1
ATOM 870 N N . ALA A 1 110 ? -3.454 3.708 16.401 1.00 93.50 110 ALA A N 1
ATOM 871 C CA . ALA A 1 110 ? -4.026 2.374 16.290 1.00 93.50 110 ALA A CA 1
ATOM 872 C C . ALA A 1 110 ? -2.914 1.311 16.369 1.00 93.50 110 ALA A C 1
ATOM 874 O O . ALA A 1 110 ? -1.924 1.440 15.641 1.00 93.50 110 ALA A O 1
ATOM 875 N N . PRO A 1 111 ? -3.090 0.237 17.163 1.00 95.19 111 PRO A N 1
ATOM 876 C CA . PRO A 1 111 ? -2.229 -0.938 17.108 1.00 95.19 111 PRO A CA 1
ATOM 877 C C . PRO A 1 111 ? -2.031 -1.422 15.667 1.00 95.19 111 PRO A C 1
ATOM 879 O O . PRO A 1 111 ? -2.954 -1.397 14.844 1.00 95.19 111 PRO A O 1
ATOM 882 N N . GLN A 1 112 ? -0.817 -1.860 15.336 1.00 95.06 112 GLN A N 1
ATOM 883 C CA . GLN A 1 112 ? -0.515 -2.372 14.002 1.00 95.06 112 GLN A CA 1
ATOM 884 C C . GLN A 1 112 ? -0.849 -3.861 13.925 1.00 95.06 112 GLN A C 1
ATOM 886 O O . GLN A 1 112 ? -0.376 -4.649 14.739 1.00 95.06 112 GLN A O 1
ATOM 891 N N . LYS A 1 113 ? -1.632 -4.258 12.913 1.00 95.44 113 LYS A N 1
ATOM 892 C CA . LYS A 1 113 ? -1.956 -5.671 12.697 1.00 95.44 113 LYS A CA 1
ATOM 893 C C . LYS A 1 113 ? -0.671 -6.475 12.427 1.00 95.44 113 LYS A C 1
ATOM 895 O O . LYS A 1 113 ? 0.063 -6.103 11.506 1.00 95.44 113 LYS A O 1
ATOM 900 N N . PRO A 1 114 ? -0.416 -7.571 13.162 1.00 97.38 114 PRO A N 1
ATOM 901 C CA . PRO A 1 114 ? 0.788 -8.370 13.001 1.00 97.38 114 PRO A CA 1
ATOM 902 C C . PRO A 1 114 ? 0.799 -9.111 11.664 1.00 97.38 114 PRO A C 1
ATOM 904 O O . PRO A 1 114 ? -0.221 -9.305 10.991 1.00 97.38 114 PRO A O 1
ATOM 907 N N . LYS A 1 115 ? 2.004 -9.523 11.281 1.00 97.50 115 LYS A N 1
ATOM 908 C CA . LYS A 1 115 ? 2.274 -10.314 10.082 1.00 97.50 115 LYS A CA 1
ATOM 909 C C . LYS A 1 115 ? 1.778 -11.749 10.272 1.00 97.50 115 LYS A C 1
ATOM 911 O O . LYS A 1 115 ? 1.725 -12.268 11.380 1.00 97.50 115 LYS A O 1
ATOM 916 N N . THR A 1 116 ? 1.418 -12.409 9.173 1.00 98.00 116 THR A N 1
ATOM 917 C CA . THR A 1 116 ? 1.058 -13.834 9.207 1.00 98.00 116 THR A CA 1
ATOM 918 C C . THR A 1 116 ? 2.309 -14.711 9.256 1.00 98.00 116 THR A C 1
ATOM 920 O O . THR A 1 116 ? 3.388 -14.277 8.851 1.00 98.00 116 THR A O 1
ATOM 923 N N . ALA A 1 117 ? 2.149 -15.974 9.659 1.00 97.69 117 ALA A N 1
ATOM 924 C CA . ALA A 1 117 ? 3.213 -16.981 9.701 1.00 97.69 117 ALA A CA 1
ATOM 925 C C . ALA A 1 117 ? 4.054 -17.030 8.413 1.00 97.69 117 ALA A C 1
ATOM 927 O O . ALA A 1 117 ? 5.278 -16.955 8.462 1.00 97.69 117 ALA A O 1
ATOM 928 N N . TYR A 1 118 ? 3.384 -17.050 7.255 1.00 97.44 118 TYR A N 1
ATOM 929 C CA . TYR A 1 118 ? 4.031 -17.017 5.941 1.00 97.44 118 TYR A CA 1
ATOM 930 C C . TYR A 1 118 ? 4.856 -15.744 5.706 1.00 97.44 118 TYR A C 1
ATOM 932 O O . TYR A 1 118 ? 5.935 -15.814 5.130 1.00 97.44 118 TYR A O 1
ATOM 940 N N . VAL A 1 119 ? 4.369 -14.575 6.138 1.00 97.50 119 VAL A N 1
ATOM 941 C CA . VAL A 1 119 ? 5.087 -13.302 5.958 1.00 97.50 119 VAL A CA 1
ATOM 942 C C . VAL A 1 119 ? 6.279 -13.212 6.913 1.00 97.50 119 VAL A C 1
ATOM 944 O O . VAL A 1 119 ? 7.350 -12.805 6.479 1.00 97.50 119 VAL A O 1
ATOM 947 N N . ASN A 1 120 ? 6.136 -13.665 8.162 1.00 97.44 120 ASN A N 1
ATOM 948 C CA . ASN A 1 120 ? 7.249 -13.774 9.111 1.00 97.44 120 ASN A CA 1
ATOM 949 C C . ASN A 1 120 ? 8.336 -14.730 8.595 1.00 97.44 120 ASN A C 1
ATOM 951 O O . ASN A 1 120 ? 9.512 -14.370 8.579 1.00 97.44 120 ASN A O 1
ATOM 955 N N . PHE A 1 121 ? 7.946 -15.899 8.078 1.00 97.06 121 PHE A N 1
ATOM 956 C CA . PHE A 1 121 ? 8.860 -16.828 7.412 1.00 97.06 121 PHE A CA 1
ATOM 957 C C . PHE A 1 121 ? 9.528 -16.205 6.176 1.00 97.06 121 PHE A C 1
ATOM 959 O O . PHE A 1 121 ? 10.736 -16.340 5.996 1.00 97.06 121 PHE A O 1
ATOM 966 N N . ALA A 1 122 ? 8.768 -15.496 5.337 1.00 96.31 122 ALA A N 1
ATOM 967 C CA . ALA A 1 122 ? 9.286 -14.839 4.140 1.00 96.31 122 ALA A CA 1
ATOM 968 C C . ALA A 1 122 ? 10.300 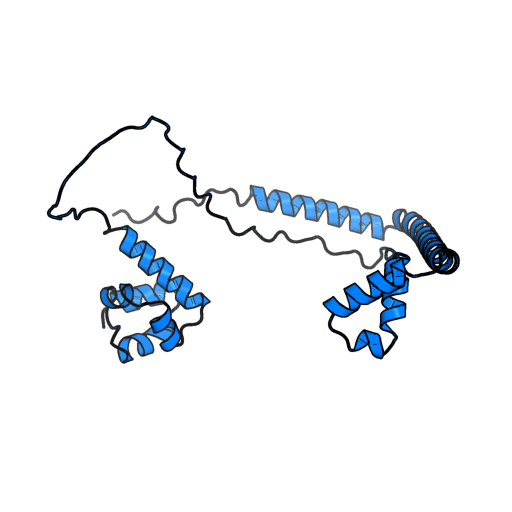-13.735 4.465 1.00 96.31 122 ALA A C 1
ATOM 970 O O . ALA A 1 122 ? 11.291 -13.588 3.755 1.00 96.31 122 ALA A O 1
ATOM 971 N N . ASP A 1 123 ? 10.059 -12.963 5.523 1.00 96.31 123 ASP A N 1
ATOM 972 C CA . ASP A 1 123 ? 10.964 -11.908 5.971 1.00 96.31 123 ASP A CA 1
ATOM 973 C C . ASP A 1 123 ? 12.219 -12.491 6.625 1.00 96.31 123 ASP A C 1
ATOM 975 O O . ASP A 1 123 ? 13.317 -12.043 6.307 1.00 96.31 123 ASP A O 1
ATOM 979 N N . ASN A 1 124 ? 12.084 -13.551 7.431 1.00 95.44 124 ASN A N 1
ATOM 980 C CA . ASN A 1 124 ? 13.224 -14.320 7.933 1.00 95.44 124 ASN A CA 1
ATOM 981 C C . ASN A 1 124 ? 14.074 -14.879 6.778 1.00 95.44 124 ASN A C 1
ATOM 983 O O . ASN A 1 124 ? 15.290 -14.716 6.764 1.00 95.44 124 ASN A O 1
ATOM 987 N N . LEU A 1 125 ? 13.441 -15.461 5.756 1.00 94.31 125 LEU A N 1
ATOM 988 C CA . LEU A 1 125 ? 14.140 -15.999 4.589 1.00 94.31 125 LEU A CA 1
ATOM 989 C C . LEU A 1 125 ? 14.849 -14.909 3.764 1.00 94.31 125 LEU A C 1
ATOM 991 O O . LEU A 1 125 ? 15.902 -15.169 3.194 1.00 94.31 125 LEU A O 1
ATOM 995 N N . ARG A 1 126 ? 14.321 -13.680 3.730 1.00 93.69 126 ARG A N 1
ATOM 996 C CA . ARG A 1 126 ? 14.979 -12.521 3.097 1.00 93.69 126 ARG A CA 1
ATOM 997 C C . ARG A 1 126 ? 16.184 -11.991 3.874 1.00 93.69 126 ARG A C 1
ATOM 999 O O . ARG A 1 126 ? 16.876 -11.132 3.341 1.00 93.69 126 ARG A O 1
ATOM 1006 N N . THR A 1 127 ? 16.454 -12.462 5.093 1.00 95.06 127 THR A N 1
ATOM 1007 C CA . THR A 1 127 ? 17.706 -12.111 5.791 1.00 95.06 127 THR A CA 1
ATOM 1008 C C . THR A 1 127 ? 18.920 -12.848 5.219 1.00 95.06 127 THR A C 1
ATOM 1010 O O . THR A 1 127 ? 20.038 -12.354 5.340 1.00 95.06 127 THR A O 1
ATOM 1013 N N . ASP A 1 128 ? 18.705 -13.978 4.534 1.00 92.69 128 ASP A N 1
ATOM 1014 C CA . ASP A 1 128 ? 19.741 -14.732 3.824 1.00 92.69 128 ASP A CA 1
ATOM 1015 C C . ASP A 1 128 ? 20.288 -13.900 2.637 1.00 92.69 128 ASP A C 1
ATOM 1017 O O . ASP A 1 128 ? 19.518 -13.545 1.732 1.00 92.69 128 ASP A O 1
ATOM 1021 N N . PRO A 1 129 ? 21.600 -13.579 2.587 1.00 92.12 129 PRO A N 1
ATOM 1022 C CA . PRO A 1 129 ? 22.218 -12.862 1.467 1.00 92.12 129 PRO A CA 1
ATOM 1023 C C . PRO A 1 129 ? 22.024 -13.542 0.103 1.00 92.12 129 PRO A C 1
ATOM 1025 O O . PRO A 1 129 ? 21.954 -12.860 -0.923 1.00 92.12 129 PRO A O 1
ATOM 1028 N N . ALA A 1 130 ? 21.886 -14.873 0.073 1.00 91.50 130 ALA A N 1
ATOM 1029 C CA . ALA A 1 130 ? 21.619 -15.626 -1.152 1.00 91.50 130 ALA A CA 1
ATOM 1030 C C . ALA A 1 130 ? 20.182 -15.436 -1.672 1.00 91.50 130 ALA A C 1
ATOM 1032 O O . ALA A 1 130 ? 19.915 -15.703 -2.841 1.00 91.50 130 ALA A O 1
ATOM 1033 N N . ILE A 1 131 ? 19.259 -14.968 -0.823 1.00 91.62 131 ILE A N 1
ATOM 1034 C CA . ILE A 1 131 ? 17.871 -14.665 -1.192 1.00 91.62 131 ILE A CA 1
ATOM 1035 C C . ILE A 1 131 ? 17.677 -13.169 -1.429 1.00 91.62 131 ILE A C 1
ATOM 1037 O O . ILE A 1 131 ? 17.044 -12.792 -2.410 1.00 91.62 131 ILE A O 1
ATOM 1041 N N . SER A 1 132 ? 18.224 -12.302 -0.574 1.00 92.88 132 SER A N 1
ATOM 1042 C CA . SER A 1 132 ? 18.034 -10.845 -0.687 1.00 92.88 132 SER A CA 1
ATOM 1043 C C . SER A 1 132 ? 18.648 -10.223 -1.945 1.00 92.88 132 SER A C 1
ATOM 1045 O O . SER A 1 132 ? 18.208 -9.156 -2.370 1.00 92.88 132 SER A O 1
ATOM 1047 N N . SER A 1 133 ? 19.621 -10.899 -2.561 1.00 93.50 133 SER A N 1
ATOM 1048 C CA . SER A 1 133 ? 20.251 -10.509 -3.829 1.00 93.50 133 SER A CA 1
ATOM 1049 C C . SER A 1 133 ? 19.442 -10.879 -5.085 1.00 93.50 133 SER A C 1
ATOM 1051 O O . SER A 1 133 ? 19.765 -10.407 -6.176 1.00 93.50 133 SER A O 1
ATOM 1053 N N . LEU A 1 134 ? 18.391 -11.698 -4.961 1.00 93.94 134 LEU A N 1
ATOM 1054 C CA . LEU A 1 134 ? 17.547 -12.122 -6.083 1.00 93.94 134 LEU A CA 1
ATOM 1055 C C . LEU A 1 134 ? 16.511 -11.050 -6.469 1.00 93.94 134 LEU A C 1
ATOM 1057 O O . LEU A 1 134 ? 16.182 -10.154 -5.690 1.00 93.94 134 LEU A O 1
ATOM 1061 N N . SER A 1 135 ? 15.924 -11.157 -7.668 1.00 96.88 135 SER A N 1
ATOM 1062 C CA . SER A 1 135 ? 14.817 -10.269 -8.046 1.00 96.88 135 SER A CA 1
ATOM 1063 C C . SER A 1 135 ? 13.587 -10.518 -7.165 1.00 96.88 135 SER A C 1
ATOM 1065 O O . SER A 1 135 ? 13.351 -11.637 -6.710 1.00 96.88 135 SER A O 1
ATOM 1067 N N . PHE A 1 136 ? 12.734 -9.505 -6.975 1.00 94.31 136 PHE A N 1
ATOM 1068 C CA . PHE A 1 136 ? 11.498 -9.642 -6.189 1.00 94.31 136 PHE A CA 1
ATOM 1069 C C . PHE A 1 136 ? 10.629 -10.840 -6.619 1.00 94.31 136 PHE A C 1
ATOM 1071 O O . PHE A 1 136 ? 10.016 -11.500 -5.777 1.00 94.31 136 PHE A O 1
ATOM 1078 N N . VAL A 1 137 ? 10.587 -11.139 -7.923 1.00 96.88 137 VAL A N 1
ATOM 1079 C CA . VAL A 1 137 ? 9.812 -12.262 -8.465 1.00 96.88 137 VAL A CA 1
ATOM 1080 C C . VAL A 1 137 ? 10.453 -13.597 -8.085 1.00 96.88 137 VAL A C 1
ATOM 1082 O O . VAL A 1 137 ? 9.745 -14.521 -7.693 1.00 96.88 137 VAL A O 1
ATOM 1085 N N . ASP A 1 138 ? 11.780 -13.695 -8.148 1.00 95.94 138 ASP A N 1
ATOM 1086 C CA . ASP A 1 138 ? 12.516 -14.913 -7.798 1.00 95.94 138 ASP A CA 1
ATOM 1087 C C . ASP A 1 138 ? 12.477 -15.170 -6.283 1.00 95.94 138 ASP A C 1
ATOM 1089 O O . ASP A 1 138 ? 12.200 -16.295 -5.867 1.00 95.94 138 ASP A O 1
ATOM 1093 N N . ILE A 1 139 ? 12.602 -14.118 -5.459 1.00 95.25 139 ILE A N 1
ATOM 1094 C CA . ILE A 1 139 ? 12.359 -14.170 -4.006 1.00 95.25 139 ILE A CA 1
ATOM 1095 C C . ILE A 1 139 ? 10.959 -14.720 -3.724 1.00 95.25 139 ILE A C 1
ATOM 1097 O O . ILE A 1 139 ? 10.802 -15.614 -2.896 1.00 95.25 139 ILE A O 1
ATOM 1101 N N . ALA A 1 140 ? 9.925 -14.212 -4.402 1.00 96.00 140 ALA A N 1
ATOM 1102 C CA . ALA A 1 140 ? 8.554 -14.671 -4.189 1.00 96.00 140 ALA A CA 1
ATOM 1103 C C . ALA A 1 140 ? 8.366 -16.159 -4.544 1.00 96.00 140 ALA A C 1
ATOM 1105 O O . ALA A 1 140 ? 7.670 -16.867 -3.812 1.00 96.00 140 ALA A O 1
ATOM 1106 N N . ARG A 1 141 ? 9.010 -16.649 -5.617 1.00 96.56 141 ARG A N 1
ATOM 1107 C CA . ARG A 1 141 ? 9.000 -18.080 -5.973 1.00 96.56 141 ARG A CA 1
ATOM 1108 C C . ARG A 1 141 ? 9.725 -18.930 -4.927 1.00 96.56 141 ARG A C 1
ATOM 1110 O O . ARG A 1 141 ? 9.177 -19.942 -4.495 1.00 96.56 141 ARG A O 1
ATOM 1117 N N . GLU A 1 142 ? 10.915 -18.522 -4.492 1.00 95.88 142 GLU A N 1
ATOM 1118 C CA . GLU A 1 142 ? 11.734 -19.308 -3.559 1.00 95.88 142 GLU A CA 1
ATOM 1119 C C . GLU A 1 142 ? 11.149 -19.338 -2.138 1.00 95.88 142 GLU A C 1
ATOM 1121 O O . GLU A 1 142 ? 11.138 -20.396 -1.508 1.00 95.88 142 GLU A O 1
ATOM 1126 N N . VAL A 1 143 ? 10.557 -18.233 -1.662 1.00 96.81 143 VAL A N 1
ATOM 1127 C CA . VAL A 1 143 ? 9.754 -18.212 -0.423 1.00 96.81 143 VAL A CA 1
ATOM 1128 C C . VAL A 1 143 ? 8.606 -19.220 -0.508 1.00 96.81 143 VAL A C 1
ATOM 1130 O O . VAL A 1 143 ? 8.443 -20.036 0.400 1.00 96.81 143 VAL A O 1
ATOM 1133 N N . GLY A 1 144 ? 7.827 -19.193 -1.596 1.00 96.56 144 GLY A N 1
ATOM 1134 C CA . GLY A 1 144 ? 6.705 -20.113 -1.791 1.00 96.56 144 GLY A CA 1
ATOM 1135 C C . GLY A 1 144 ? 7.152 -21.577 -1.792 1.00 96.56 144 GLY A C 1
ATOM 1136 O O . GLY A 1 144 ? 6.572 -22.400 -1.082 1.00 96.56 144 GLY A O 1
ATOM 1137 N N . ARG A 1 145 ? 8.239 -21.881 -2.514 1.00 96.75 145 ARG A N 1
ATOM 1138 C CA . ARG A 1 145 ? 8.837 -23.220 -2.585 1.00 96.75 145 ARG A CA 1
ATOM 1139 C C . ARG A 1 145 ? 9.319 -23.709 -1.217 1.00 96.75 145 ARG A C 1
ATOM 1141 O O . ARG A 1 145 ? 8.970 -24.819 -0.822 1.00 96.75 145 ARG A O 1
ATOM 1148 N N . ARG A 1 146 ? 10.093 -22.900 -0.476 1.00 95.56 146 ARG A N 1
ATOM 1149 C CA . ARG A 1 146 ? 10.594 -23.292 0.855 1.00 95.56 146 ARG A CA 1
ATOM 1150 C C . ARG A 1 146 ? 9.467 -23.433 1.880 1.00 95.56 146 ARG A C 1
ATOM 1152 O O . ARG A 1 146 ? 9.547 -24.332 2.704 1.00 95.56 146 ARG A O 1
ATOM 1159 N N . TRP A 1 147 ? 8.412 -22.617 1.809 1.00 97.06 147 TRP A N 1
ATOM 1160 C CA . TRP A 1 147 ? 7.249 -22.742 2.699 1.00 97.06 147 TRP A CA 1
ATOM 1161 C C . TRP A 1 147 ? 6.436 -24.018 2.445 1.00 97.06 147 TRP A C 1
ATOM 1163 O O . TRP A 1 147 ? 5.990 -24.657 3.393 1.00 97.06 147 TRP A O 1
ATOM 1173 N N . GLN A 1 148 ? 6.257 -24.415 1.180 1.00 96.38 148 GLN A N 1
ATOM 1174 C CA . GLN A 1 148 ? 5.585 -25.674 0.832 1.00 96.38 148 GLN A CA 1
ATOM 1175 C C . GLN A 1 148 ? 6.418 -26.912 1.190 1.00 96.38 148 GLN A C 1
ATOM 1177 O O . GLN A 1 148 ? 5.850 -27.937 1.551 1.00 96.38 148 GLN A O 1
ATOM 1182 N N . ALA A 1 149 ? 7.747 -26.814 1.111 1.00 96.62 149 ALA A N 1
ATOM 1183 C CA . ALA A 1 149 ? 8.674 -27.877 1.499 1.00 96.62 149 ALA A CA 1
ATOM 1184 C C . ALA A 1 149 ? 8.990 -27.914 3.011 1.00 96.62 149 ALA A C 1
ATOM 1186 O O . ALA A 1 149 ? 9.768 -28.762 3.449 1.00 96.62 149 ALA A O 1
ATOM 1187 N N . LEU A 1 150 ? 8.437 -26.992 3.807 1.00 95.25 150 LEU A N 1
ATOM 1188 C CA . LEU A 1 150 ? 8.727 -26.882 5.235 1.00 95.25 150 LEU A CA 1
ATOM 1189 C C . LEU A 1 150 ? 8.056 -28.034 6.013 1.00 95.25 150 LEU A C 1
ATOM 1191 O O . LEU A 1 150 ? 6.863 -28.274 5.807 1.00 95.25 150 LEU A O 1
ATOM 1195 N N . PRO A 1 151 ? 8.759 -28.721 6.937 1.00 97.19 151 PRO A N 1
ATOM 1196 C CA . PRO A 1 151 ? 8.147 -29.746 7.779 1.00 97.19 151 PRO A CA 1
ATOM 1197 C C . PRO A 1 151 ? 6.946 -29.197 8.566 1.00 97.19 151 PRO A C 1
ATOM 1199 O O . PRO A 1 151 ? 6.997 -28.047 9.020 1.00 97.19 151 PRO A O 1
ATOM 1202 N N . PRO A 1 152 ? 5.886 -30.000 8.785 1.00 96.00 152 PRO A N 1
ATOM 1203 C CA . PRO A 1 152 ? 4.664 -29.534 9.438 1.00 96.00 152 PRO A CA 1
ATOM 1204 C C . PRO A 1 152 ? 4.921 -28.995 10.849 1.00 96.00 152 PRO A C 1
ATOM 1206 O O . PRO A 1 152 ? 4.309 -28.006 11.230 1.00 96.00 152 PRO A O 1
ATOM 1209 N N . GLU A 1 153 ? 5.872 -29.570 11.589 1.00 96.38 153 GLU A N 1
ATOM 1210 C CA . GLU A 1 153 ? 6.279 -29.105 12.923 1.00 96.38 153 GLU A CA 1
ATOM 1211 C C . GLU A 1 153 ? 6.869 -27.687 12.894 1.00 96.38 153 GLU A C 1
ATOM 1213 O O . GLU A 1 153 ? 6.412 -26.805 13.618 1.00 96.38 153 GLU A O 1
ATOM 1218 N N . GLN A 1 154 ? 7.837 -27.434 12.004 1.00 94.62 154 GLN A N 1
ATOM 1219 C CA . GLN A 1 154 ? 8.452 -26.110 11.858 1.00 94.62 154 GLN A CA 1
ATOM 1220 C C . GLN A 1 154 ? 7.429 -25.083 11.368 1.00 94.62 154 GLN A C 1
ATOM 1222 O O . GLN A 1 154 ? 7.387 -23.954 11.856 1.00 94.62 154 GLN A O 1
ATOM 1227 N N . LYS A 1 155 ? 6.569 -25.479 10.424 1.00 95.50 155 LYS A N 1
ATOM 1228 C CA . LYS A 1 155 ? 5.464 -24.653 9.935 1.00 95.50 155 LYS A CA 1
ATOM 1229 C C . LYS A 1 155 ? 4.493 -24.294 11.064 1.00 95.50 155 LYS A C 1
ATOM 1231 O O . LYS A 1 155 ? 4.112 -23.131 11.184 1.00 95.50 155 LYS A O 1
ATOM 1236 N N . HIS A 1 156 ? 4.172 -25.258 11.925 1.00 96.75 156 HIS A N 1
ATOM 1237 C CA . HIS A 1 156 ? 3.322 -25.059 13.091 1.00 96.75 156 HIS A CA 1
ATOM 1238 C C . HIS A 1 156 ? 3.937 -24.069 14.091 1.00 96.75 156 HIS A C 1
ATOM 1240 O O . HIS A 1 156 ? 3.216 -23.227 14.611 1.00 96.75 156 HIS A O 1
ATOM 1246 N N . THR A 1 157 ? 5.261 -24.063 14.297 1.00 97.38 157 THR A N 1
ATOM 1247 C CA . THR A 1 157 ? 5.930 -23.035 15.121 1.00 97.38 157 THR A CA 1
ATOM 1248 C C . THR A 1 157 ? 5.664 -21.613 14.606 1.00 97.38 157 THR A C 1
ATOM 1250 O O . THR A 1 157 ? 5.303 -20.735 15.392 1.00 97.38 157 THR A O 1
ATOM 1253 N N . TRP A 1 158 ? 5.768 -21.381 13.291 1.00 97.62 158 TRP A N 1
ATOM 1254 C CA . TRP A 1 158 ? 5.445 -20.078 12.687 1.00 97.62 158 TRP A CA 1
ATOM 1255 C C . TRP A 1 158 ? 3.955 -19.728 12.802 1.00 97.62 158 TRP A C 1
ATOM 1257 O O . TRP A 1 158 ? 3.612 -18.565 13.022 1.00 97.62 158 TRP A O 1
ATOM 1267 N N . GLU A 1 159 ? 3.071 -20.716 12.645 1.00 97.56 159 GLU A N 1
ATOM 1268 C CA . GLU A 1 159 ? 1.618 -20.556 12.789 1.00 97.56 159 GLU A CA 1
ATOM 1269 C C . GLU A 1 159 ? 1.225 -20.214 14.235 1.00 97.56 159 GLU A C 1
ATOM 1271 O O . GLU A 1 159 ? 0.465 -19.269 14.441 1.00 97.56 159 GLU A O 1
ATOM 1276 N N . CYS A 1 160 ? 1.812 -20.882 15.230 1.00 97.94 160 CYS A N 1
ATOM 1277 C CA . CYS A 1 160 ? 1.621 -20.596 16.652 1.00 97.94 160 CYS A CA 1
ATOM 1278 C C . CYS A 1 160 ? 2.124 -19.206 17.051 1.00 97.94 160 CYS A C 1
ATOM 1280 O O . CYS A 1 160 ? 1.406 -18.488 17.746 1.00 97.94 160 CYS A O 1
ATOM 1282 N N . GLN A 1 161 ? 3.312 -18.792 16.591 1.00 97.38 161 GLN A N 1
ATOM 1283 C CA . GLN A 1 161 ? 3.812 -17.444 16.877 1.00 97.38 161 GLN A CA 1
ATOM 1284 C C . GLN A 1 161 ? 2.887 -16.378 16.276 1.00 97.38 161 GLN A C 1
ATOM 1286 O O . GLN A 1 161 ? 2.448 -15.480 16.983 1.00 97.38 161 GLN A O 1
ATOM 1291 N N . ALA A 1 162 ? 2.504 -16.513 15.002 1.00 97.81 162 ALA A N 1
ATOM 1292 C CA . ALA A 1 162 ? 1.608 -15.549 14.364 1.00 97.81 162 ALA A CA 1
ATOM 1293 C C . ALA A 1 162 ? 0.191 -15.537 14.974 1.00 97.81 162 ALA A C 1
ATOM 1295 O O . ALA A 1 162 ? -0.463 -14.495 14.975 1.00 97.81 162 ALA A O 1
ATOM 1296 N N . ALA A 1 163 ? -0.293 -16.672 15.493 1.00 98.06 163 ALA A N 1
ATOM 1297 C CA . ALA A 1 163 ? -1.554 -16.744 16.231 1.00 98.06 163 ALA A CA 1
ATOM 1298 C C . ALA A 1 163 ? -1.463 -16.014 17.580 1.00 98.06 163 ALA A C 1
ATOM 1300 O O . ALA A 1 163 ? -2.369 -15.255 17.922 1.00 98.06 163 ALA A O 1
ATOM 1301 N N . ARG A 1 164 ? -0.348 -16.177 18.306 1.00 98.19 164 ARG A N 1
ATOM 1302 C CA . ARG A 1 164 ? -0.066 -15.432 19.537 1.00 98.19 164 ARG A CA 1
ATOM 1303 C C . ARG A 1 164 ? 0.014 -13.927 19.278 1.00 98.19 164 ARG A C 1
ATOM 1305 O O . ARG A 1 164 ? -0.678 -13.169 19.949 1.00 98.19 164 ARG A O 1
ATOM 1312 N N . ASP A 1 165 ? 0.787 -13.508 18.276 1.00 97.75 165 ASP A N 1
ATOM 1313 C CA . ASP A 1 165 ? 0.910 -12.096 17.897 1.00 97.75 165 ASP A CA 1
ATOM 1314 C C . ASP A 1 165 ? -0.477 -11.502 17.573 1.00 97.75 165 ASP A C 1
ATOM 1316 O O . ASP A 1 165 ? -0.791 -10.379 17.972 1.00 97.75 165 ASP A O 1
ATOM 1320 N N . MET A 1 166 ? -1.336 -12.261 16.873 1.00 97.81 166 MET A N 1
ATOM 1321 C CA . MET A 1 166 ? -2.713 -11.854 16.562 1.00 97.81 166 MET A CA 1
ATOM 1322 C C . MET A 1 166 ? -3.564 -11.679 17.822 1.00 97.81 166 MET A C 1
ATOM 1324 O O . MET A 1 166 ? -4.282 -10.688 17.920 1.00 97.81 166 MET A O 1
ATOM 1328 N N . GLN A 1 167 ? -3.466 -12.598 18.785 1.00 98.12 167 GLN A N 1
ATOM 1329 C CA . GLN A 1 167 ? -4.189 -12.520 20.055 1.00 98.12 167 GLN A CA 1
ATOM 1330 C C . GLN A 1 167 ? -3.750 -11.301 20.884 1.00 98.12 167 GLN A C 1
ATOM 1332 O O . GLN A 1 167 ? -4.590 -10.582 21.426 1.00 98.12 167 GLN A O 1
ATOM 1337 N N . GLU A 1 168 ? -2.443 -11.026 20.945 1.00 97.81 168 GLU A N 1
ATOM 1338 C CA . GLU A 1 168 ? -1.898 -9.840 21.619 1.00 97.81 168 GLU A CA 1
ATOM 1339 C C . GLU A 1 168 ? -2.363 -8.541 20.927 1.00 97.81 168 GLU A C 1
ATOM 1341 O O . GLU A 1 168 ? -2.737 -7.577 21.598 1.00 97.81 168 GLU A O 1
ATOM 1346 N N . TYR A 1 169 ? -2.437 -8.527 19.591 1.00 97.81 169 TYR A N 1
ATOM 1347 C CA . TYR A 1 169 ? -3.012 -7.421 18.816 1.00 97.81 169 TYR A CA 1
ATOM 1348 C C . TYR A 1 169 ? -4.521 -7.239 19.034 1.00 97.81 169 TYR A C 1
ATOM 1350 O O . TYR A 1 169 ? -4.991 -6.104 19.104 1.00 97.81 169 TYR A O 1
ATOM 1358 N N . GLU A 1 170 ? -5.296 -8.320 19.140 1.00 97.38 170 GLU A N 1
ATOM 1359 C CA . GLU A 1 170 ? -6.738 -8.249 19.404 1.00 97.38 170 GLU A CA 1
ATOM 1360 C C . GLU A 1 170 ? -7.019 -7.623 20.776 1.00 97.38 170 GLU A C 1
ATOM 1362 O O . GLU A 1 170 ? -7.831 -6.699 20.858 1.00 97.38 170 GLU A O 1
ATOM 1367 N N . ALA A 1 171 ? -6.260 -8.007 21.809 1.00 97.38 171 ALA A N 1
ATOM 1368 C CA . ALA A 1 171 ? -6.327 -7.384 23.131 1.00 97.38 171 ALA A CA 1
ATOM 1369 C C . ALA A 1 171 ? -5.972 -5.882 23.096 1.00 97.38 171 ALA A C 1
ATOM 1371 O O . ALA A 1 171 ? -6.737 -5.054 23.595 1.00 97.38 171 ALA A O 1
ATOM 1372 N N . GLN A 1 172 ? -4.866 -5.506 22.437 1.00 97.25 172 GLN A N 1
ATOM 1373 C CA . GLN A 1 172 ? -4.485 -4.094 22.252 1.00 97.25 172 GLN A CA 1
ATOM 1374 C C . GLN A 1 172 ? -5.553 -3.302 21.482 1.00 97.25 172 GLN A C 1
ATOM 1376 O O . GLN A 1 172 ? -5.816 -2.137 21.781 1.00 97.25 172 GLN A O 1
ATOM 1381 N N . MET A 1 173 ? -6.186 -3.917 20.479 1.00 96.94 173 MET A N 1
ATOM 1382 C CA . MET A 1 173 ? -7.270 -3.302 19.715 1.00 96.94 173 MET A CA 1
ATOM 1383 C C . MET A 1 173 ? -8.533 -3.098 20.547 1.00 96.94 173 MET A C 1
ATOM 1385 O O . MET A 1 173 ? -9.239 -2.117 20.310 1.00 96.94 173 MET A O 1
ATOM 1389 N N . ASP A 1 174 ? -8.846 -3.995 21.480 1.00 96.88 174 ASP A N 1
ATOM 1390 C CA . ASP A 1 174 ? -9.986 -3.844 22.386 1.00 96.88 174 ASP A CA 1
ATOM 1391 C C . ASP A 1 174 ? -9.766 -2.716 23.397 1.00 96.88 174 ASP A C 1
ATOM 1393 O O . ASP A 1 174 ? -10.652 -1.874 23.555 1.00 96.88 174 ASP A O 1
ATOM 1397 N N . GLU A 1 175 ? -8.568 -2.596 23.972 1.00 96.25 175 GLU A N 1
ATOM 1398 C CA . GLU A 1 175 ? -8.192 -1.440 24.796 1.00 96.25 175 GLU A CA 1
ATOM 1399 C C . GLU A 1 175 ? -8.259 -0.131 23.987 1.00 96.25 175 GLU A C 1
ATOM 1401 O O . GLU A 1 175 ? -8.950 0.822 24.366 1.00 96.25 175 GLU A O 1
ATOM 1406 N N . TYR A 1 176 ? -7.634 -0.099 22.807 1.00 95.50 176 TYR A N 1
ATOM 1407 C CA . TYR A 1 176 ? -7.620 1.072 21.929 1.00 95.50 176 TYR A CA 1
ATOM 1408 C C . TYR A 1 176 ? -9.032 1.533 21.515 1.00 95.50 176 TYR A C 1
ATOM 1410 O O . TYR A 1 176 ? -9.285 2.739 21.477 1.00 95.50 176 TYR A O 1
ATOM 1418 N N . LYS A 1 177 ? -9.994 0.620 21.294 1.00 94.75 177 LYS A N 1
ATOM 1419 C CA . LYS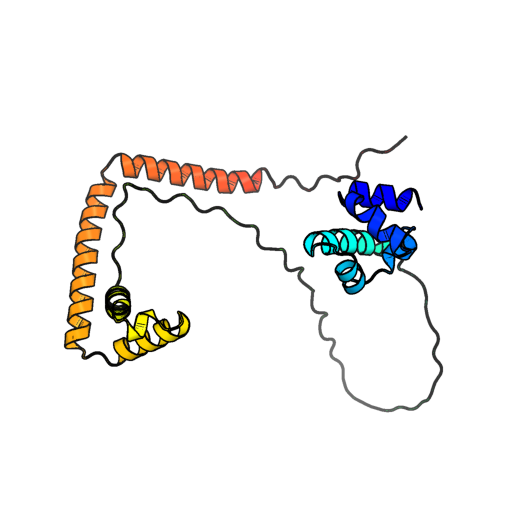 A 1 177 ? -11.406 0.968 21.009 1.00 94.75 177 LYS A CA 1
ATOM 1420 C C . LYS A 1 177 ? -12.071 1.786 22.124 1.00 94.75 177 LYS A C 1
ATOM 1422 O O . LYS A 1 177 ? -13.004 2.535 21.831 1.00 94.75 177 LYS A O 1
ATOM 1427 N N . THR A 1 178 ? -11.619 1.661 23.374 1.00 95.56 178 THR A N 1
ATOM 1428 C CA . THR A 1 178 ? -12.136 2.456 24.507 1.00 95.56 178 THR A CA 1
ATOM 1429 C C . THR A 1 178 ? -11.538 3.866 24.574 1.00 95.56 178 THR A C 1
ATOM 1431 O O . THR A 1 178 ? -12.110 4.755 25.203 1.00 95.56 178 THR A O 1
ATOM 1434 N N . THR A 1 179 ? -10.412 4.099 23.893 1.00 95.88 179 THR A N 1
ATOM 1435 C CA . THR A 1 179 ? -9.628 5.335 23.991 1.00 95.88 179 THR A CA 1
ATOM 1436 C C . THR A 1 179 ? -10.227 6.468 23.146 1.00 95.88 179 THR A C 1
ATOM 1438 O O . THR A 1 179 ? -10.705 6.272 22.027 1.00 95.88 179 THR A O 1
ATOM 1441 N N . GLU A 1 180 ? -10.120 7.708 23.632 1.00 95.19 180 GLU A N 1
ATOM 1442 C CA . GLU A 1 180 ? -10.574 8.920 22.926 1.00 95.19 180 GLU A CA 1
ATOM 1443 C C . GLU A 1 180 ? -9.939 9.082 21.525 1.00 95.19 180 GLU A C 1
ATOM 1445 O O . GLU A 1 180 ? -10.587 9.573 20.599 1.00 95.19 180 GLU A O 1
ATOM 1450 N N . ASN A 1 181 ? -8.709 8.599 21.319 1.00 94.69 181 ASN A N 1
ATOM 1451 C CA . ASN A 1 181 ? -8.054 8.564 20.006 1.00 94.69 181 ASN A CA 1
ATOM 1452 C C . ASN A 1 181 ? -8.876 7.779 18.968 1.00 94.69 181 ASN A C 1
ATOM 1454 O O . ASN A 1 181 ? -9.155 8.304 17.888 1.00 94.69 181 ASN A O 1
ATOM 1458 N N . TYR A 1 182 ? -9.378 6.589 19.322 1.00 95.25 182 TYR A N 1
ATOM 1459 C CA . TYR A 1 182 ? -10.257 5.814 18.446 1.00 95.25 182 TYR A CA 1
ATOM 1460 C C . TYR A 1 182 ? -11.555 6.569 18.139 1.00 95.25 182 TYR A C 1
ATOM 1462 O O . TYR A 1 182 ? -11.980 6.625 16.982 1.00 95.25 182 TYR A O 1
ATOM 1470 N N . ARG A 1 183 ? -12.167 7.227 19.136 1.00 95.94 183 ARG A N 1
ATOM 1471 C CA . ARG A 1 183 ? -13.372 8.054 18.938 1.00 95.94 183 ARG A CA 1
ATOM 1472 C C . ARG A 1 183 ? -13.119 9.195 17.943 1.00 95.94 183 ARG A C 1
ATOM 1474 O O . ARG A 1 183 ? -13.922 9.397 17.026 1.00 95.94 183 ARG A O 1
ATOM 1481 N N . ARG A 1 184 ? -11.995 9.908 18.076 1.00 95.25 184 ARG A N 1
ATOM 1482 C CA . ARG A 1 184 ? -11.566 10.971 17.147 1.00 95.25 184 ARG A CA 1
ATOM 1483 C C . ARG A 1 184 ? -11.363 10.433 15.736 1.00 95.25 184 ARG A C 1
ATOM 1485 O O . ARG A 1 184 ? -11.887 11.013 14.784 1.00 95.25 184 ARG A O 1
ATOM 1492 N N . TYR A 1 185 ? -10.685 9.298 15.597 1.00 95.25 185 TYR A N 1
ATOM 1493 C CA . TYR A 1 185 ? -10.451 8.669 14.301 1.00 95.25 185 TYR A CA 1
ATOM 1494 C C . TYR A 1 185 ? -11.745 8.167 13.641 1.00 95.25 185 TYR A C 1
ATOM 1496 O O . TYR A 1 185 ? -11.956 8.392 12.450 1.00 95.25 185 TYR A O 1
ATOM 1504 N N . GLN A 1 186 ? -12.681 7.594 14.403 1.00 95.94 186 GLN A N 1
ATOM 1505 C CA . GLN A 1 186 ? -14.010 7.232 13.896 1.00 95.94 186 GLN A CA 1
ATOM 1506 C C . GLN A 1 186 ? -14.794 8.453 13.394 1.00 95.94 186 GLN A C 1
ATOM 1508 O O . GLN A 1 186 ? -15.457 8.379 12.357 1.00 95.94 186 GLN A O 1
ATOM 1513 N N . ASN A 1 187 ? -14.698 9.595 14.078 1.00 96.25 187 ASN A N 1
ATOM 1514 C CA . ASN A 1 187 ? -15.314 10.841 13.618 1.00 96.25 187 ASN A CA 1
ATOM 1515 C C . ASN A 1 187 ? -14.644 11.373 12.337 1.00 96.25 187 ASN A C 1
ATOM 1517 O O . ASN A 1 187 ? -15.350 11.744 11.398 1.00 96.25 187 ASN A O 1
ATOM 1521 N N . TYR A 1 188 ? -13.311 11.305 12.237 1.00 95.12 188 TYR A N 1
ATOM 1522 C CA . TYR A 1 188 ? -12.580 11.589 10.996 1.00 95.12 188 TYR A CA 1
ATOM 1523 C C . TYR A 1 188 ? -13.031 10.685 9.834 1.00 95.12 188 TYR A C 1
ATOM 1525 O O . TYR A 1 188 ? -13.309 11.183 8.743 1.00 95.12 188 TYR A O 1
ATOM 1533 N N . LEU A 1 189 ? -13.171 9.372 10.050 1.00 94.75 189 LEU A N 1
ATOM 1534 C CA . LEU A 1 189 ? -13.617 8.432 9.015 1.00 94.75 189 LEU A CA 1
ATOM 1535 C C . LEU A 1 189 ? -15.055 8.700 8.543 1.00 94.75 189 LEU A C 1
ATOM 1537 O O . LEU A 1 189 ? -15.346 8.536 7.353 1.00 94.75 189 LEU A O 1
ATOM 1541 N N . LYS A 1 190 ? -15.951 9.131 9.443 1.00 95.25 190 LYS A N 1
ATOM 1542 C CA . LYS A 1 190 ? -17.315 9.566 9.096 1.00 95.25 190 LYS A CA 1
ATOM 1543 C C . LYS A 1 190 ? -17.284 10.818 8.216 1.00 95.25 190 LYS A C 1
ATOM 1545 O O . LYS A 1 190 ? -17.846 10.786 7.122 1.00 95.25 190 LYS A O 1
ATOM 1550 N N . ALA A 1 191 ? -16.566 11.862 8.641 1.00 93.38 191 ALA A N 1
ATOM 1551 C CA . ALA A 1 191 ? -16.408 13.101 7.876 1.00 93.38 191 ALA A CA 1
ATOM 1552 C C . ALA A 1 191 ? -15.779 12.839 6.495 1.00 93.38 191 ALA A C 1
ATOM 1554 O O . ALA A 1 191 ? -16.338 13.220 5.471 1.00 93.38 191 ALA A O 1
ATOM 1555 N N . PHE A 1 192 ? -14.696 12.059 6.437 1.00 93.25 192 PHE A N 1
ATOM 1556 C CA . PHE A 1 192 ? -14.047 11.679 5.181 1.00 93.25 192 PHE A CA 1
ATOM 1557 C C . PHE A 1 192 ? -14.998 10.942 4.224 1.00 93.25 192 PHE A C 1
ATOM 1559 O O . PHE A 1 192 ? -14.996 11.194 3.017 1.00 93.25 192 PHE A O 1
ATOM 1566 N N . ARG A 1 193 ? -15.838 10.030 4.735 1.00 90.88 193 ARG A N 1
ATOM 1567 C CA . ARG A 1 193 ? -16.845 9.328 3.922 1.00 90.88 193 ARG A CA 1
ATOM 1568 C C . ARG A 1 193 ? -17.904 10.294 3.381 1.00 90.88 193 ARG A C 1
ATOM 1570 O O . ARG A 1 193 ? -18.296 10.158 2.221 1.00 90.88 193 ARG A O 1
ATOM 1577 N N . GLN A 1 194 ? -18.329 11.259 4.193 1.00 89.75 194 GLN A N 1
ATOM 1578 C CA . GLN A 1 194 ? -19.285 12.296 3.817 1.00 89.75 194 GLN A CA 1
ATOM 1579 C C . GLN A 1 194 ? -18.712 13.235 2.745 1.00 89.75 194 GLN A C 1
ATOM 1581 O O . GLN A 1 194 ? -19.357 13.414 1.714 1.00 89.75 194 GLN A O 1
ATOM 1586 N N . ASP A 1 195 ? -17.475 13.715 2.895 1.00 84.12 195 ASP A N 1
ATOM 1587 C CA . ASP A 1 195 ? -16.768 14.522 1.887 1.00 84.12 195 ASP A CA 1
ATOM 1588 C C . ASP A 1 195 ? -16.622 13.783 0.553 1.00 84.12 195 ASP A C 1
ATOM 1590 O O . ASP A 1 195 ? -16.815 14.355 -0.521 1.00 84.12 195 ASP A O 1
ATOM 1594 N N . GLN A 1 196 ? -16.314 12.481 0.597 1.00 82.38 196 GLN A N 1
ATOM 1595 C CA . GLN A 1 196 ? -16.241 11.651 -0.606 1.00 82.38 196 GLN A CA 1
ATOM 1596 C C . GLN A 1 196 ? -17.593 11.527 -1.327 1.00 82.38 196 GLN A C 1
ATOM 1598 O O . GLN A 1 196 ? -17.597 11.380 -2.547 1.00 82.38 196 GLN A O 1
ATOM 1603 N N . PHE A 1 197 ? -18.716 11.575 -0.604 1.00 75.25 197 PHE A N 1
ATOM 1604 C CA . PHE A 1 197 ? -20.070 11.493 -1.163 1.00 75.25 197 PHE A CA 1
ATOM 1605 C C . PHE A 1 197 ? -20.593 12.861 -1.636 1.00 75.25 197 PHE A C 1
ATOM 1607 O O . PHE A 1 197 ? -21.180 12.980 -2.716 1.00 75.25 197 PHE A O 1
ATOM 1614 N N . GLN A 1 198 ? -20.321 13.927 -0.881 1.00 66.19 198 GLN A N 1
ATOM 1615 C CA . GLN A 1 198 ? -20.649 15.291 -1.290 1.00 66.19 198 GLN A CA 1
ATOM 1616 C C . GLN A 1 198 ? -19.817 15.714 -2.502 1.00 66.19 198 GLN A C 1
ATOM 1618 O O . GLN A 1 198 ? -20.386 16.199 -3.471 1.00 66.19 198 GLN A O 1
ATOM 1623 N N . GLY A 1 199 ? -18.517 15.403 -2.537 1.00 63.16 199 GLY A N 1
ATOM 1624 C CA . GLY A 1 199 ? -17.641 15.652 -3.688 1.00 63.16 199 GLY A CA 1
ATOM 1625 C C . GLY A 1 199 ? -17.999 14.877 -4.966 1.00 63.16 199 GLY A C 1
ATOM 1626 O O . GLY A 1 199 ? -17.425 15.163 -6.020 1.00 63.16 199 GLY A O 1
ATOM 1627 N N . THR A 1 200 ? -18.932 13.916 -4.894 1.00 59.53 200 THR A N 1
ATOM 1628 C CA . THR A 1 200 ? -19.593 13.318 -6.068 1.00 59.53 200 THR A CA 1
ATOM 1629 C C . THR A 1 200 ? -20.912 14.005 -6.438 1.00 59.53 200 THR A C 1
ATOM 1631 O O . THR A 1 200 ? -21.167 14.154 -7.627 1.00 59.53 200 THR A O 1
ATOM 1634 N N . ARG A 1 201 ? -21.710 14.491 -5.470 1.00 57.62 201 ARG A N 1
ATOM 1635 C CA . ARG A 1 201 ? -22.976 15.219 -5.731 1.00 57.62 201 ARG A CA 1
ATOM 1636 C C . ARG A 1 201 ? -22.778 16.688 -6.132 1.00 57.62 201 ARG A C 1
ATOM 1638 O O . ARG A 1 201 ? -23.550 17.205 -6.924 1.00 57.62 201 ARG A O 1
ATOM 1645 N N . SER A 1 202 ? -21.744 17.367 -5.636 1.00 52.94 202 SER A N 1
ATOM 1646 C CA . SER A 1 202 ? -21.449 18.769 -5.988 1.00 52.94 202 SER A CA 1
ATOM 1647 C C . SER A 1 202 ? -20.694 18.928 -7.311 1.00 52.94 202 SER A C 1
ATOM 1649 O O . SER A 1 202 ? -20.581 20.033 -7.829 1.00 52.94 202 SER A O 1
ATOM 1651 N N . ARG A 1 203 ? -20.183 17.825 -7.878 1.00 52.00 203 ARG A N 1
ATOM 1652 C CA . ARG A 1 203 ? -19.545 17.778 -9.209 1.00 52.00 203 ARG A CA 1
ATOM 1653 C C . ARG A 1 203 ? -20.407 17.071 -10.257 1.00 52.00 203 ARG A C 1
ATOM 1655 O O . ARG A 1 203 ? -19.926 16.832 -11.359 1.00 52.00 203 ARG A O 1
ATOM 1662 N N . SER A 1 204 ? -21.662 16.767 -9.916 1.00 45.69 204 SER A N 1
ATOM 1663 C CA . SER A 1 204 ? -22.726 16.438 -10.864 1.00 45.69 204 SER A CA 1
ATOM 1664 C C . SER A 1 204 ? -23.581 17.664 -11.200 1.00 45.69 204 SER A C 1
ATOM 1666 O O . SER A 1 204 ? -24.775 17.537 -11.455 1.00 45.69 204 SER A O 1
ATOM 1668 N N . THR A 1 205 ? -22.979 18.856 -11.254 1.00 41.53 205 THR A N 1
ATOM 1669 C CA . THR A 1 205 ? -23.348 19.755 -12.347 1.00 41.53 205 THR A CA 1
ATOM 1670 C C . THR A 1 205 ? -23.037 19.016 -13.652 1.00 41.53 205 THR A C 1
ATOM 1672 O O . THR A 1 205 ? -21.951 18.435 -13.774 1.00 41.53 205 THR A O 1
ATOM 1675 N N . PRO A 1 206 ? -23.945 19.009 -14.644 1.00 43.78 206 PRO A N 1
ATOM 1676 C CA . PRO A 1 206 ? -23.542 18.688 -16.005 1.00 43.78 206 PRO A CA 1
ATOM 1677 C C . PRO A 1 206 ? -22.354 19.582 -16.374 1.00 43.78 206 PRO A C 1
ATOM 1679 O O . PRO A 1 206 ? -22.212 20.681 -15.828 1.00 43.78 206 PRO A O 1
ATOM 1682 N N . LYS A 1 207 ? -21.534 19.178 -17.349 1.00 45.50 207 LYS A N 1
ATOM 1683 C CA . LYS A 1 207 ? -20.745 20.176 -18.078 1.00 45.50 207 LYS A CA 1
ATOM 1684 C C . LYS A 1 207 ? -21.746 21.083 -18.793 1.00 45.50 207 LYS A C 1
ATOM 1686 O O . LYS A 1 207 ? -22.140 20.793 -19.919 1.00 45.50 207 LYS A O 1
ATOM 1691 N N . SER A 1 208 ? -22.192 22.138 -18.117 1.00 40.06 208 SER A N 1
ATOM 1692 C CA . SER A 1 208 ? -22.960 23.216 -18.713 1.00 40.06 208 SER A CA 1
ATOM 1693 C C . SER A 1 208 ? -22.053 23.847 -19.750 1.00 40.06 208 SER A C 1
ATOM 1695 O O . SER A 1 208 ? -21.133 24.583 -19.400 1.00 40.06 208 SER A O 1
ATOM 1697 N N . SER A 1 209 ? -22.274 23.433 -20.996 1.00 44.47 209 SER A N 1
ATOM 1698 C CA . SER A 1 209 ? -21.972 24.157 -22.217 1.00 44.47 209 SER A CA 1
ATOM 1699 C C . SER A 1 209 ? -20.902 25.243 -22.054 1.00 44.47 209 SER A C 1
ATOM 1701 O O . SER A 1 209 ? -21.205 26.393 -21.746 1.00 44.47 209 SER A O 1
ATOM 1703 N N . TRP A 1 210 ? -19.649 24.909 -22.370 1.00 39.59 210 TRP A N 1
ATOM 1704 C CA . TRP A 1 210 ? -18.613 25.905 -22.701 1.00 39.59 210 TRP A CA 1
ATOM 1705 C C . TRP A 1 210 ? -18.896 26.593 -24.068 1.00 39.59 210 TRP A C 1
ATOM 1707 O O . TRP A 1 210 ? -17.985 26.990 -24.779 1.00 39.59 210 TRP A O 1
ATOM 1717 N N . TRP A 1 211 ? -20.181 26.686 -24.437 1.00 43.50 211 TRP A N 1
ATOM 1718 C CA . TRP A 1 211 ? -20.751 27.091 -25.725 1.00 43.50 211 TRP A CA 1
ATOM 1719 C C . TRP A 1 211 ? -22.036 27.909 -25.485 1.00 43.50 211 TRP A C 1
ATOM 1721 O O . TRP A 1 211 ? -23.077 27.693 -26.107 1.00 43.50 211 TRP A O 1
ATOM 1731 N N . SER A 1 212 ? -22.032 28.799 -24.490 1.00 47.19 212 SER A N 1
ATOM 1732 C CA . SER A 1 212 ? -23.197 29.635 -24.160 1.00 47.19 212 SER A CA 1
ATOM 1733 C C . SER A 1 212 ? -22.786 31.023 -23.677 1.00 47.19 212 SER A C 1
ATOM 1735 O O . SER A 1 212 ? -23.160 31.441 -22.588 1.00 47.19 212 SER A O 1
ATOM 1737 N N . ASN A 1 213 ? -21.984 31.706 -24.500 1.00 41.50 213 ASN A N 1
ATOM 1738 C CA . ASN A 1 213 ? -22.007 33.162 -24.676 1.00 41.50 213 ASN A CA 1
ATOM 1739 C C . ASN A 1 213 ? -21.063 33.563 -25.819 1.00 41.50 213 ASN A C 1
ATOM 1741 O O . ASN A 1 213 ? -19.891 33.816 -25.583 1.00 41.50 213 ASN A O 1
ATOM 1745 N N . PHE A 1 214 ? -21.596 33.614 -27.040 1.00 40.28 214 PHE A N 1
ATOM 1746 C CA . PHE A 1 214 ? -21.212 34.578 -28.077 1.00 40.28 214 PHE A CA 1
ATOM 1747 C C . PHE A 1 214 ? -22.392 34.679 -29.048 1.00 40.28 214 PHE A C 1
ATOM 1749 O O . PHE A 1 214 ? -22.599 33.820 -29.904 1.00 40.28 214 PHE A O 1
ATOM 1756 N N . LYS A 1 215 ? -23.235 35.689 -28.831 1.00 41.94 215 LYS A N 1
ATOM 1757 C CA . LYS A 1 215 ? -24.314 36.078 -29.735 1.00 41.94 215 LYS A CA 1
ATOM 1758 C C . LYS A 1 215 ? -24.465 37.593 -29.650 1.00 41.94 215 LYS A C 1
ATOM 1760 O O . LYS A 1 215 ? -24.491 38.112 -28.535 1.00 41.94 215 LYS A O 1
ATOM 1765 N N . VAL A 1 216 ? -24.655 38.204 -30.824 1.00 35.00 216 VAL A N 1
ATOM 1766 C CA . VAL A 1 216 ? -24.484 39.639 -31.129 1.00 35.00 216 VAL A CA 1
ATOM 1767 C C . VAL A 1 216 ? -23.009 40.019 -31.224 1.00 35.00 216 VAL A C 1
ATOM 1769 O O . VAL A 1 216 ? -22.316 39.965 -30.189 1.00 35.00 216 VAL A O 1
#

Organism: Botryosphaeria parva (strain UCR-NP2) (NCBI:txid1287680)

Mean predicted aligned error: 17.33 Å

pLDDT: mean 79.43, std 22.02, range [27.75, 98.19]

Solvent-accessible surface area (backbone atoms only — not comparable to full-atom values): 13627 Å² total; per-residue (Å²): 118,41,68,65,38,53,53,53,25,53,74,70,72,46,52,90,48,51,63,62,34,41,78,70,71,40,34,35,52,72,60,52,54,71,58,50,76,63,56,42,47,74,70,65,47,51,72,72,54,48,60,51,54,54,49,51,41,53,56,59,49,69,75,76,75,79,90,86,84,86,88,85,84,91,81,91,84,88,87,81,89,81,88,90,78,88,78,81,80,81,78,80,72,76,81,70,79,81,76,89,74,86,76,84,81,81,72,88,85,56,77,73,84,64,64,49,31,69,53,51,52,41,52,59,52,46,68,39,69,86,38,57,76,46,54,75,68,56,39,53,51,51,44,53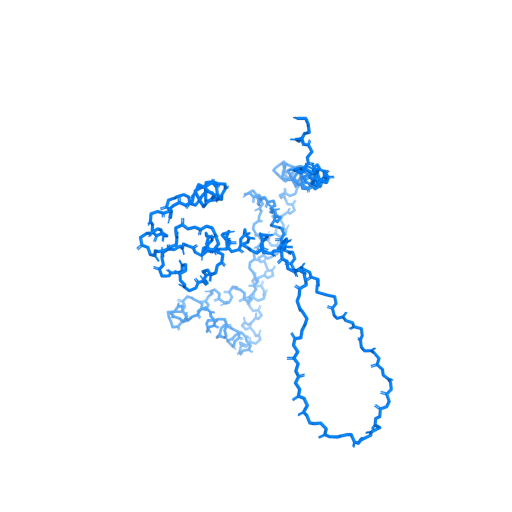,52,53,61,72,70,45,55,69,68,65,49,44,53,38,44,52,52,29,50,49,47,42,52,56,42,50,53,51,44,57,57,43,64,75,35,68,66,44,55,53,50,53,51,49,54,50,51,53,53,48,51,60,52,47,64,52,62,74,64,62,58,72,88,73,60,101,79,79,87,89,80,136

Radius of gyration: 31.89 Å; Cα contacts (8 Å, |Δi|>4): 90; chains: 1; bounding box: 51×69×88 Å

InterPro domains:
  IPR001660 Sterile alpha motif domain [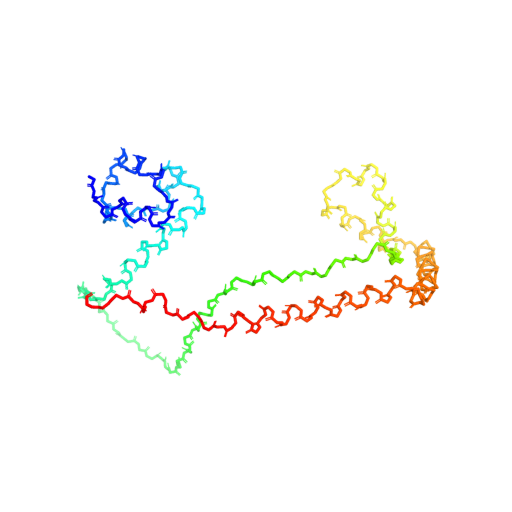PF00536] (5-59)
  IPR009071 High mobility group box domain [PF00505] (111-177)
  IPR009071 High mobility group box domain [PS50118] (111-177)
  IPR009071 High mobility group box domain [SM00398] (110-178)
  IPR013761 Sterile alpha motif/pointed domain superfamily [G3DSA:1.10.150.50] (2-59)
  IPR013761 Sterile alpha motif/pointed domain superfamily [SSF47769] (4-60)
  IPR036910 High mobility group box domain superfamily [G3DSA:1.10.30.10] (107-202)
  IPR036910 High mobility group box domain superfamily [SSF47095] (99-192)
  IPR051965 Chromatin Regulation and Neuronal Gene Expression [PTHR46040] (4-204)

Secondary structure (DSSP, 8-state):
--HHHHHHHHHHT-GGGHHHHHHTT--SHHHHHS--HHHHHHTT--HHHHHHHHHHHHHHHTTS---------------------PPPP---------PPPPPPPPPSSSPPPPPPHHHHHHHHHTTSHHHHTS-HHHHHHHHHHHHHTS-HHHHHHHHHHHHHHHHHHHHHHHHHHHSHHHHHHHHHHHHHHHHHHHHHHTT-S----S------